Protein 1EYE (pdb70)

CATH classification: 3.20.20.20

Foldseek 3Di:
DAAEEAEQELADDPPDLFDHNVDLVVSLVLQVVLVVLPHQEYEYEYPLVRRLSSLQVCLVVVHAYEYEDQDLVSVVSSVVRRHQEYEYQQLCVVPVVNLLSCLVRQGAYEREDFDDPDPVCFQAADDDPQLQVVLLVVNVVSLVVSVVSNHDLQRYEYEDHPNGSHDLVSNVSNLVVVLVSLVVVRAYEYEPALDPSQQQVPPDPVRGGDRSVRSLLVLLVSLLSCVVRRHRYYYYHDSNSNVVSVVVSCCVVVVD

Solvent-accessible surface area: 11802 Å² total; per-residue (Å²): 175,25,65,10,0,0,2,0,36,0,28,91,63,117,186,25,50,10,39,54,61,58,75,73,103,64,0,14,128,42,0,64,52,6,28,92,39,41,7,41,10,0,1,0,6,40,78,58,94,103,0,24,44,1,0,107,63,0,25,69,97,63,28,47,0,0,0,24,5,63,122,8,96,4,0,98,19,0,31,132,39,30,8,87,5,0,5,0,24,13,7,18,162,58,28,120,52,0,8,72,10,1,32,115,36,69,27,41,6,0,0,13,7,46,94,31,108,41,105,127,42,45,122,77,67,15,219,23,76,86,12,24,47,61,2,71,60,29,2,66,57,16,18,58,100,2,64,89,40,54,7,66,72,80,96,1,6,0,6,0,1,1,35,42,2,14,55,35,132,29,2,74,39,5,25,162,13,3,60,92,6,40,79,30,67,28,48,1,1,2,4,2,4,25,35,167,7,0,0,49,99,44,40,27,149,110,52,101,63,92,91,42,110,27,14,16,106,16,6,10,76,14,1,16,91,2,24,82,84,42,5,62,0,3,40,2,20,41,5,173,22,1,18,68,15,30,132,93,23,126,67,199,127,47,71,203

Secondary structure (DSSP, 8-state):
--EEEEEEE-S--TT-SS----SHHHHHHHHHHHHHTT-SEEEEE--HHHHHHHHHHHHHTT--EEEE-S-HHHHHHHHHTT--EEEETTTTSS-TTHHHHHHHHT--EEEE----S-TT-TTSPP--SSHHHHHHHHHHHHHHHHHHTT--GGGEEEE--TTSS--HHHHHHHHHTHHHHHTTSS-BEE--TT-HHHHHHT--SSSPPPPGGGGHHHHHHHHHHHHHTT-SEEEES-HHHHHHHHHHHHHHHT--

Organism: Mycobacterium tuberculosis (strain ATCC 25618 / H37Rv) (NCBI:txid83332)

Radius of gyration: 17.38 Å; Cα contacts (8 Å, |Δi|>4): 516; chains: 1; bounding box: 40×40×45 Å

InterPro domains:
  IPR000489 Pterin-binding domain [PF00809] (9-255)
  IPR000489 Pterin-binding domain [PS00792] (8-23)
  IPR000489 Pterin-binding domain [PS00793] (42-55)
  IPR000489 Pterin-binding domain [PS50972] (6-265)
  IPR006390 Dihydropteroate synthase domain [TIGR01496] (7-269)
  IPR006390 Dihydropteroate synthase domain [cd00739] (6-268)
  IPR011005 Dihydropteroate synthase-like superfamily [G3DSA:3.20.20.20] (1-280)
  IPR011005 Dihydropteroate synthase-like superfamily [SSF51717] (6-272)
  IPR045031 Dihydropteroate synthase-like [PTHR20941] (7-270)

GO terms:
  GO:0004156 dihydropteroate synthase activity (F, IDA)
  GO:0046654 tetrahydrofolate biosynthetic process (P, IDA)
  GO:0004156 dihydropteroate synthase activity (F, EXP)

Sequence (256 aa):
PVQVMGVLNVTDDSFSDGGCYLDLDDAVKHGLAMAAAGAGIVDVGGETSRVIPVVKELAAQGITVSIDTMRADVARAALQNGAQMVNDVSGGRADPAMGPLLAEADVPWVLMHWRRAVSADTPHVPVRYGNVVAEVRADLLASVADAVAAGVDPARLVLDPGLGFAKTAQHNWAILHALPELVATGIPVLVGASRKRFLGALLAGPDGVMRPTDGRDTATAVISALAALHGAWGVRVHDVRASVDAIKVVEAWMGAE

Nearest PDB structures (foldseek):
  1eye-assembly1_A-2  TM=1.004E+00  e=2.470E-51  Mycobacterium tuberculosis H37Rv
  6omz-assembly1_A  TM=9.584E-01  e=1.314E-39  Mycolicibacterium smegmatis MKD8
  8d5i-assembly1_B  TM=8.887E-01  e=5.130E-24  uncultured bacterium
  5vis-assembly1_A  TM=8.747E-01  e=4.344E-23  soil metagenome
  5vis-assembly1_B  TM=8.838E-01  e=1.070E-21  soil metagenome

Structure (mmCIF, N/CA/C/O backbone):
data_1EYE
#
_entry.id   1EYE
#
_cell.length_a   62.900
_cell.length_b   62.900
_cell.length_c   121.400
_cell.angle_alpha   90.00
_cell.angle_beta   90.00
_cell.angle_gamma   120.00
#
_symmetry.space_group_name_H-M   'P 32 2 1'
#
loop_
_entity.id
_entity.type
_entity.pdbx_description
1 polymer 'DIHYDROPTEROATE SYNTHASE I'
2 non-polymer 'MAGNESIUM ION'
3 non-polymer PTERIN-6-YL-METHYL-MONOPHOSPHATE
4 water water
#
loop_
_atom_site.group_PDB
_atom_site.id
_atom_site.type_symbol
_atom_site.label_atom_id
_atom_site.label_alt_id
_atom_site.label_comp_id
_atom_site.label_asym_id
_atom_site.label_entity_id
_atom_site.label_seq_id
_atom_site.pdbx_PDB_ins_code
_atom_site.Cartn_x
_atom_site.Cartn_y
_atom_site.Cartn_z
_atom_site.occupancy
_atom_site.B_iso_or_equiv
_atom_site.auth_seq_id
_atom_site.auth_comp_id
_atom_site.auth_asym_id
_atom_site.auth_atom_id
_atom_site.pdbx_PDB_model_num
ATOM 1 N N . PRO A 1 5 ? 45.592 -10.864 30.192 1.00 34.54 5 PRO A N 1
ATOM 2 C CA . PRO A 1 5 ? 44.171 -10.936 30.504 1.00 36.98 5 PRO A CA 1
ATOM 3 C C . PRO A 1 5 ? 43.719 -9.688 31.278 1.00 38.74 5 PRO A C 1
ATOM 4 O O . PRO A 1 5 ? 44.410 -9.176 32.157 1.00 47.18 5 PRO A O 1
ATOM 8 N N . VAL A 1 6 ? 42.568 -9.163 30.911 1.00 19.03 6 VAL A N 1
ATOM 9 C CA . VAL A 1 6 ? 42.020 -7.964 31.504 1.00 15.24 6 VAL A CA 1
ATOM 10 C C . VAL A 1 6 ? 40.707 -8.290 32.173 1.00 17.57 6 VAL A C 1
ATOM 11 O O . VAL A 1 6 ? 39.837 -8.907 31.570 1.00 21.63 6 VAL A O 1
ATOM 15 N N . GLN A 1 7 ? 40.559 -7.894 33.411 1.00 14.13 7 GLN A N 1
ATOM 16 C CA . GLN A 1 7 ? 39.331 -8.179 34.136 1.00 13.37 7 GLN A CA 1
ATOM 17 C C . GLN A 1 7 ? 38.234 -7.222 33.742 1.00 13.37 7 GLN A C 1
ATOM 18 O O . GLN A 1 7 ? 38.467 -6.042 33.560 1.00 19.45 7 GLN A O 1
ATOM 24 N N . VAL A 1 8 ? 37.022 -7.731 33.632 1.00 13.01 8 VAL A N 1
ATOM 25 C CA . VAL A 1 8 ? 35.899 -6.883 33.289 1.00 12.55 8 VAL A CA 1
ATOM 26 C C . VAL A 1 8 ? 35.022 -6.804 34.524 1.00 15.27 8 VAL A C 1
ATOM 27 O O . VAL A 1 8 ? 34.542 -7.834 35.002 1.00 12.40 8 VAL A O 1
ATOM 31 N N . MET A 1 9 ? 34.891 -5.580 35.046 1.00 12.14 9 MET A N 1
ATOM 32 C CA . MET A 1 9 ? 34.089 -5.321 36.231 1.00 11.17 9 MET A CA 1
ATOM 33 C C . MET A 1 9 ? 32.823 -4.600 35.794 1.00 11.00 9 MET A C 1
ATOM 34 O O . MET A 1 9 ? 32.847 -3.474 35.320 1.00 10.21 9 MET A O 1
ATOM 39 N N . GLY A 1 10 ? 31.698 -5.282 35.910 1.00 10.62 10 GLY A N 1
ATOM 40 C CA . GLY A 1 10 ? 30.429 -4.701 35.496 1.00 11.61 10 GLY A CA 1
ATOM 41 C C . GLY A 1 10 ? 29.786 -3.928 36.616 1.00 14.27 10 GLY A C 1
ATOM 42 O O . GLY A 1 10 ? 29.772 -4.390 37.744 1.00 14.36 10 GLY A O 1
ATOM 43 N N . VAL A 1 11 ? 29.276 -2.755 36.279 1.00 15.46 11 VAL A N 1
ATOM 44 C CA . VAL A 1 11 ? 28.652 -1.824 37.218 1.00 13.01 11 VAL A CA 1
ATOM 45 C C . VAL A 1 11 ? 27.193 -2.131 37.518 1.00 19.28 11 VAL A C 1
ATOM 46 O O . VAL A 1 11 ? 26.371 -2.245 36.597 1.00 13.08 11 VAL A O 1
ATOM 50 N N . LEU A 1 12 ? 26.879 -2.238 38.819 1.00 12.43 12 LEU A N 1
ATOM 51 C CA . LEU A 1 12 ? 25.512 -2.482 39.238 1.00 16.16 12 LEU A CA 1
ATOM 52 C C . LEU A 1 12 ? 25.129 -1.444 40.276 1.00 21.86 12 LEU A C 1
ATOM 53 O O . LEU A 1 12 ? 25.420 -1.599 41.460 1.00 17.10 12 LEU A O 1
ATOM 58 N N . ASN A 1 13 ? 24.530 -0.356 39.792 1.00 20.07 13 ASN A N 1
ATOM 59 C CA . ASN A 1 13 ? 24.127 0.754 40.647 1.00 20.08 13 ASN A CA 1
ATOM 60 C C . ASN A 1 13 ? 22.823 0.409 41.287 1.00 27.37 13 ASN A C 1
ATOM 61 O O . ASN A 1 13 ? 21.805 0.289 40.598 1.00 25.79 13 ASN A O 1
ATOM 66 N N . VAL A 1 14 ? 22.866 0.219 42.591 1.00 20.77 14 VAL A N 1
ATOM 67 C CA . VAL A 1 14 ? 21.639 -0.157 43.253 1.00 26.59 14 VAL A CA 1
ATOM 68 C C . VAL A 1 14 ? 20.898 1.039 43.832 1.00 43.97 14 VAL A C 1
ATOM 69 O O . VAL A 1 14 ? 19.894 0.894 44.535 1.00 44.07 14 VAL A O 1
ATOM 73 N N . THR A 1 15 ? 21.392 2.232 43.509 1.00 44.44 15 THR A N 1
ATOM 74 C CA . THR A 1 15 ? 20.744 3.440 43.977 1.00 44.49 15 THR A CA 1
ATOM 75 C C . THR A 1 15 ? 19.716 3.899 42.969 1.00 50.20 15 THR A C 1
ATOM 76 O O . THR A 1 15 ? 19.565 3.388 41.866 1.00 49.81 15 THR A O 1
ATOM 80 N N . ASP A 1 16 ? 18.966 4.887 43.353 1.00 50.29 16 ASP A N 1
ATOM 81 C CA . ASP A 1 16 ? 18.062 5.408 42.378 1.00 53.32 16 ASP A CA 1
ATOM 82 C C . ASP A 1 16 ? 18.721 6.751 42.209 1.00 52.77 16 ASP A C 1
ATOM 83 O O . ASP A 1 16 ? 19.152 7.375 43.180 1.00 66.38 16 ASP A O 1
ATOM 88 N N . ASP A 1 17 ? 18.955 7.154 40.998 1.00 29.49 17 ASP A N 1
ATOM 89 C CA . ASP A 1 17 ? 19.656 8.398 40.793 1.00 24.01 17 ASP A CA 1
ATOM 90 C C . ASP A 1 17 ? 19.332 8.950 39.417 1.00 25.36 17 ASP A C 1
ATOM 91 O O . ASP A 1 17 ? 19.627 8.322 38.386 1.00 21.31 17 ASP A O 1
ATOM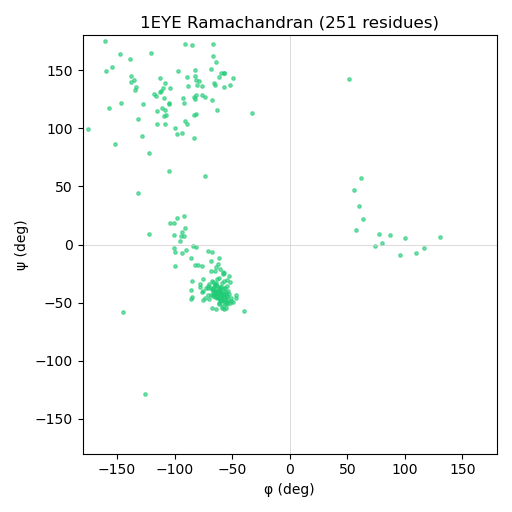 96 N N . SER A 1 18 ? 18.714 10.125 39.422 1.00 23.84 18 SER A N 1
ATOM 97 C CA . SER A 1 18 ? 18.310 10.790 38.196 1.00 21.44 18 SER A CA 1
ATOM 98 C C . SER A 1 18 ? 19.422 10.995 37.184 1.00 20.28 18 SER A C 1
ATOM 99 O O . SER A 1 18 ? 19.199 10.936 35.974 1.00 23.17 18 SER A O 1
ATOM 102 N N . PHE A 1 19 ? 20.614 11.256 37.700 1.00 15.42 19 PHE A N 1
ATOM 103 C CA . PHE A 1 19 ? 21.755 11.524 36.870 1.00 16.54 19 PHE A CA 1
ATOM 104 C C . PHE A 1 19 ? 22.583 10.297 36.588 1.00 18.93 19 PHE A C 1
ATOM 105 O O . PHE A 1 19 ? 23.684 10.424 36.071 1.00 20.37 19 PHE A O 1
ATOM 113 N N . SER A 1 20 ? 22.089 9.126 36.926 1.00 16.47 20 SER A N 1
ATOM 114 C CA . SER A 1 20 ? 22.896 7.916 36.741 1.00 17.38 20 SER A CA 1
ATOM 115 C C . SER A 1 20 ? 23.557 7.736 35.383 1.00 24.54 20 SER A C 1
ATOM 116 O O . SER A 1 20 ? 22.957 8.057 34.346 1.00 22.42 20 SER A O 1
ATOM 119 N N . ASP A 1 21 ? 24.783 7.186 35.428 1.00 16.63 21 ASP A N 1
ATOM 120 C CA . ASP A 1 21 ? 25.551 6.862 34.233 1.00 15.29 21 ASP A CA 1
ATOM 121 C C . ASP A 1 21 ? 25.074 5.509 33.720 1.00 26.33 21 ASP A C 1
ATOM 122 O O . ASP A 1 21 ? 25.320 5.103 32.587 1.00 23.07 21 ASP A O 1
ATOM 127 N N . GLY A 1 22 ? 24.401 4.733 34.542 1.00 24.13 22 GLY A N 1
ATOM 128 C CA . GLY A 1 22 ? 24.035 3.486 33.957 1.00 24.94 22 GLY A CA 1
ATOM 129 C C . GLY A 1 22 ? 23.183 2.600 34.794 1.00 47.38 22 GLY A C 1
ATOM 130 O O . GLY A 1 22 ? 23.705 1.883 35.659 1.00 50.35 22 GLY A O 1
ATOM 131 N N . GLY A 1 23 ? 21.893 2.684 34.444 1.00 48.87 23 GLY A N 1
ATOM 132 C CA . GLY A 1 23 ? 20.810 1.925 35.041 1.00 51.44 23 GLY A CA 1
ATOM 133 C C . GLY A 1 23 ? 20.746 1.981 36.563 1.00 58.33 23 GLY A C 1
ATOM 134 O O . GLY A 1 23 ? 21.749 1.981 37.282 1.00 48.14 23 GLY A O 1
ATOM 135 N N . CYS A 1 24 ? 19.510 2.026 37.036 1.00 67.25 24 CYS A N 1
ATOM 136 C CA . CYS A 1 24 ? 19.219 2.072 38.450 1.00 74.94 24 CYS A CA 1
ATOM 137 C C . CYS A 1 24 ? 18.489 0.811 38.844 1.00 81.18 24 CYS A C 1
ATOM 138 O O . CYS A 1 24 ? 17.296 0.669 38.572 1.00 89.01 24 CYS A O 1
ATOM 141 N N . TYR A 1 25 ? 19.193 -0.111 39.482 1.00 65.26 25 TYR A N 1
ATOM 142 C CA . TYR A 1 25 ? 18.508 -1.316 39.880 1.00 56.91 25 TYR A CA 1
ATOM 143 C C . TYR A 1 25 ? 18.223 -1.355 41.359 1.00 59.74 25 TYR A C 1
ATOM 144 O O . TYR A 1 25 ? 18.734 -2.220 42.065 1.00 60.53 25 TYR A O 1
ATOM 153 N N . LEU A 1 26 ? 17.407 -0.401 41.799 1.00 54.34 26 LEU A N 1
ATOM 154 C CA . LEU A 1 26 ? 16.990 -0.318 43.190 1.00 57.10 26 LEU A CA 1
ATOM 155 C C . LEU A 1 26 ? 16.216 -1.591 43.570 1.00 48.44 26 LEU A C 1
ATOM 156 O O . LEU A 1 26 ? 16.396 -2.156 44.657 1.00 47.57 26 LEU A O 1
ATOM 161 N N . ASP A 1 27 ? 15.364 -2.047 42.640 1.00 30.82 27 ASP A N 1
ATOM 162 C CA . ASP A 1 27 ? 14.562 -3.237 42.817 1.00 25.40 27 ASP A CA 1
ATOM 163 C C . ASP A 1 27 ? 15.428 -4.474 42.952 1.00 30.03 27 ASP A C 1
ATOM 164 O O . ASP A 1 27 ? 16.115 -4.849 42.014 1.00 31.21 27 ASP A O 1
ATOM 169 N N . LEU A 1 28 ? 15.387 -5.130 44.097 1.00 28.65 28 LEU A N 1
ATOM 170 C CA . LEU A 1 28 ? 16.205 -6.321 44.298 1.00 31.49 28 LEU A CA 1
ATOM 171 C C . LEU A 1 28 ? 16.312 -7.267 43.111 1.00 32.67 28 LEU A C 1
ATOM 172 O O . LEU A 1 28 ? 17.398 -7.628 42.649 1.00 29.52 28 LEU A O 1
ATOM 177 N N . ASP A 1 29 ? 15.176 -7.734 42.644 1.00 30.49 29 ASP A N 1
ATOM 178 C CA . ASP A 1 29 ? 15.201 -8.680 41.555 1.00 32.66 29 ASP A CA 1
ATOM 179 C C . ASP A 1 29 ? 15.729 -8.180 40.215 1.00 25.18 29 ASP A C 1
ATOM 180 O O . ASP A 1 29 ? 16.359 -8.937 39.486 1.00 29.28 29 ASP A O 1
ATOM 185 N N . ASP A 1 30 ? 15.506 -6.927 39.879 1.00 27.18 30 ASP A N 1
ATOM 186 C CA . ASP A 1 30 ? 16.025 -6.427 38.620 1.00 31.02 30 ASP A CA 1
ATOM 187 C C . ASP A 1 30 ? 17.526 -6.382 38.712 1.00 28.33 30 ASP A C 1
ATOM 188 O O . ASP A 1 30 ? 18.263 -6.698 37.787 1.00 26.62 30 ASP A O 1
ATOM 193 N N . ALA A 1 31 ? 17.955 -5.906 39.862 1.00 27.77 31 ALA A N 1
ATOM 194 C CA . ALA A 1 31 ? 19.358 -5.755 40.146 1.00 20.63 31 ALA A CA 1
ATOM 195 C C . ALA A 1 31 ? 20.048 -7.096 39.993 1.00 26.12 31 ALA A C 1
ATOM 196 O O . ALA A 1 31 ? 21.020 -7.254 39.254 1.00 19.57 31 ALA A O 1
ATOM 198 N N . VAL A 1 32 ? 19.543 -8.086 40.722 1.00 19.38 32 VAL A N 1
ATOM 199 C CA . VAL A 1 32 ? 20.107 -9.416 40.651 1.00 16.25 32 VAL A CA 1
ATOM 200 C C . VAL A 1 32 ? 20.150 -9.891 39.198 1.00 18.67 32 VAL A C 1
ATOM 201 O O . VAL A 1 32 ? 21.165 -10.387 38.688 1.00 18.46 32 VAL A O 1
ATOM 205 N N . LYS A 1 33 ? 19.023 -9.721 38.523 1.00 17.30 33 LYS A N 1
ATOM 206 C CA . LYS A 1 33 ? 18.928 -10.122 37.133 1.00 25.48 33 LYS A CA 1
ATOM 207 C C . LYS A 1 33 ? 20.036 -9.469 36.303 1.00 22.77 33 LYS A C 1
ATOM 208 O O . LYS A 1 33 ? 20.667 -10.108 35.459 1.00 18.18 33 LYS A O 1
ATOM 214 N N . HIS A 1 34 ? 20.236 -8.174 36.559 1.00 18.71 34 HIS A N 1
ATOM 215 C CA . HIS A 1 34 ? 21.242 -7.399 35.867 1.00 21.50 34 HIS A CA 1
ATOM 216 C C . HIS A 1 34 ? 22.655 -7.916 36.156 1.00 23.75 34 HIS A C 1
ATOM 217 O O . HIS A 1 34 ? 23.495 -8.085 35.258 1.00 17.32 34 HIS A O 1
ATOM 224 N N . GLY A 1 35 ? 22.925 -8.211 37.429 1.00 18.33 35 GLY A N 1
ATOM 225 C CA . GLY A 1 35 ? 24.238 -8.713 37.806 1.00 13.79 35 GLY A CA 1
ATOM 226 C C . GLY A 1 35 ? 24.557 -10.008 37.081 1.00 16.40 35 GLY A C 1
ATOM 227 O O . GLY A 1 35 ? 25.625 -10.194 36.511 1.00 18.15 35 GLY A O 1
ATOM 228 N N . LEU A 1 36 ? 23.592 -10.915 37.109 1.00 18.58 36 LEU A N 1
ATOM 229 C CA . LEU A 1 36 ? 23.717 -12.210 36.458 1.00 22.23 36 LEU A CA 1
ATOM 230 C C . LEU A 1 36 ? 23.981 -12.061 34.958 1.00 17.97 36 LEU A C 1
ATOM 231 O O . LEU A 1 36 ? 24.779 -12.782 34.363 1.00 16.30 36 LEU A O 1
ATOM 236 N N . ALA A 1 37 ? 23.226 -11.152 34.344 1.00 14.10 37 ALA A N 1
ATOM 237 C CA . ALA A 1 37 ? 23.373 -10.932 32.898 1.00 18.94 37 ALA A CA 1
ATOM 238 C C . ALA A 1 37 ? 24.782 -10.463 32.569 1.00 20.31 37 ALA A C 1
ATOM 239 O O . ALA A 1 37 ? 25.363 -10.902 31.581 1.00 19.50 37 ALA A O 1
ATOM 241 N N . MET A 1 38 ? 25.312 -9.553 33.416 1.00 11.50 38 MET A N 1
ATOM 242 C CA . MET A 1 38 ? 26.674 -9.067 33.267 1.00 10.08 38 MET A CA 1
ATOM 243 C C . MET A 1 38 ? 27.656 -10.218 33.412 1.00 15.58 38 MET A C 1
ATOM 244 O O . MET A 1 38 ? 28.570 -10.363 32.607 1.00 13.03 38 MET A O 1
ATOM 249 N N . ALA A 1 39 ? 27.482 -11.088 34.409 1.00 12.64 39 ALA A N 1
ATOM 250 C CA . ALA A 1 39 ? 28.418 -12.187 34.497 1.00 11.24 39 ALA A CA 1
ATOM 251 C C . ALA A 1 39 ? 28.305 -13.043 33.244 1.00 16.95 39 ALA A C 1
ATOM 252 O O . ALA A 1 39 ? 29.295 -13.511 32.662 1.00 15.23 39 ALA A O 1
ATOM 254 N N . ALA A 1 40 ? 27.065 -13.260 32.825 1.00 18.91 40 ALA A N 1
ATOM 255 C CA . ALA A 1 40 ? 26.845 -14.063 31.629 1.00 20.20 40 ALA A CA 1
ATOM 256 C C . ALA A 1 40 ? 27.561 -13.450 30.430 1.00 24.52 40 ALA A C 1
ATOM 257 O O . ALA A 1 40 ? 28.138 -14.187 29.615 1.00 24.48 40 ALA A O 1
ATOM 259 N N . ALA A 1 41 ? 27.525 -12.112 30.334 1.00 12.31 41 ALA A N 1
ATOM 260 C CA . ALA A 1 41 ? 28.189 -11.429 29.242 1.00 8.61 41 ALA A CA 1
ATOM 261 C C . ALA A 1 41 ? 29.705 -11.475 29.351 1.00 18.17 41 ALA A C 1
ATOM 262 O O . ALA A 1 41 ? 30.383 -11.001 28.455 1.00 19.44 41 ALA A O 1
ATOM 264 N N . GLY A 1 42 ? 30.288 -12.003 30.431 1.00 11.19 42 GLY A N 1
ATOM 265 C CA . GLY A 1 42 ? 31.742 -12.032 30.514 1.00 9.15 42 GLY A CA 1
ATOM 266 C C . GLY A 1 42 ? 32.389 -11.212 31.642 1.00 14.55 42 GLY A C 1
ATOM 267 O O . GLY A 1 42 ? 33.616 -11.221 31.800 1.00 13.85 42 GLY A O 1
ATOM 268 N N . ALA A 1 43 ? 31.599 -10.482 32.440 1.00 9.86 43 ALA A N 1
ATOM 269 C C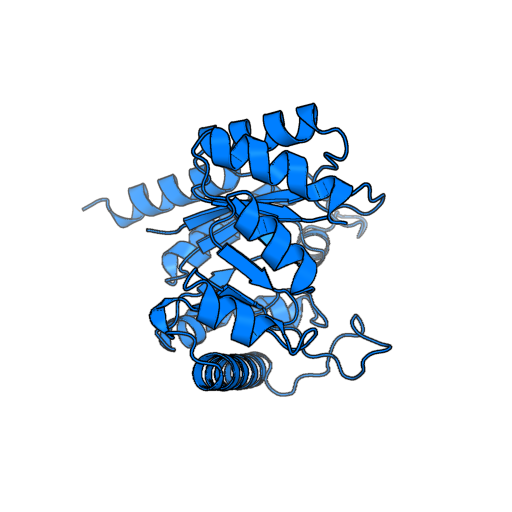A . ALA A 1 43 ? 32.170 -9.704 33.544 1.00 13.30 43 ALA A CA 1
ATOM 270 C C . ALA A 1 43 ? 32.709 -10.661 34.580 1.00 18.52 43 ALA A C 1
ATOM 271 O O . ALA A 1 43 ? 31.960 -11.488 35.069 1.00 18.93 43 ALA A O 1
ATOM 273 N N . GLY A 1 44 ? 33.975 -10.571 34.951 1.00 13.22 44 GLY A N 1
ATOM 274 C CA . GLY A 1 44 ? 34.468 -11.505 35.976 1.00 10.76 44 GLY A CA 1
ATOM 275 C C . GLY A 1 44 ? 34.201 -10.994 37.400 1.00 13.66 44 GLY A C 1
ATOM 276 O O . GLY A 1 44 ? 34.328 -11.721 38.390 1.00 16.90 44 GLY A O 1
ATOM 277 N N . ILE A 1 45 ? 33.811 -9.732 37.492 1.00 11.44 45 ILE A N 1
ATOM 278 C CA . ILE A 1 45 ? 33.478 -9.106 38.769 1.00 10.98 45 ILE A CA 1
ATOM 279 C C . ILE A 1 45 ? 32.224 -8.261 38.590 1.00 13.75 45 ILE A C 1
ATOM 280 O O . ILE A 1 45 ? 32.082 -7.577 37.558 1.00 12.14 45 ILE A O 1
ATOM 285 N N . VAL A 1 46 ? 31.310 -8.279 39.575 1.00 13.33 46 VAL A N 1
ATOM 286 C CA . VAL A 1 46 ? 30.121 -7.412 39.519 1.00 9.76 46 VAL A CA 1
ATOM 287 C C . VAL A 1 46 ? 30.271 -6.439 40.695 1.00 18.18 46 VAL A C 1
ATOM 288 O O . VAL A 1 46 ? 30.336 -6.867 41.845 1.00 13.78 46 VAL A O 1
ATOM 292 N N . ASP A 1 47 ? 30.426 -5.143 40.384 1.00 17.22 47 ASP A N 1
ATOM 293 C CA . ASP A 1 47 ? 30.605 -4.077 41.372 1.00 13.85 47 ASP A CA 1
ATOM 294 C C . ASP A 1 47 ? 29.256 -3.469 41.778 1.00 18.93 47 ASP A C 1
ATOM 295 O O . ASP A 1 47 ? 28.624 -2.762 40.981 1.00 14.47 47 ASP A O 1
ATOM 300 N N . VAL A 1 48 ? 28.809 -3.801 43.008 1.00 15.36 48 VAL A N 1
ATOM 301 C CA . VAL A 1 48 ? 27.526 -3.336 43.520 1.00 10.92 48 VAL A CA 1
ATOM 302 C C . VAL A 1 48 ? 27.742 -2.046 44.296 1.00 12.95 48 VAL A C 1
ATOM 303 O O . VAL A 1 48 ? 28.591 -1.963 45.170 1.00 16.67 48 VAL A O 1
ATOM 307 N N . GLY A 1 49 ? 27.014 -1.005 43.954 1.00 14.68 49 GLY A N 1
ATOM 308 C CA . GLY A 1 49 ? 27.191 0.246 44.653 1.00 17.32 49 GLY A CA 1
ATOM 309 C C . GLY A 1 49 ? 25.834 0.835 45.039 1.00 26.66 49 GLY A C 1
ATOM 310 O O . GLY A 1 49 ? 24.936 0.864 44.195 1.00 24.81 49 GLY A O 1
ATOM 311 N N . GLY A 1 50 ? 25.707 1.325 46.294 1.00 23.50 50 GLY A N 1
ATOM 312 C CA . GLY A 1 50 ? 24.465 1.930 46.783 1.00 26.61 50 GLY A CA 1
ATOM 313 C C . GLY A 1 50 ? 24.683 3.339 47.353 1.00 44.86 50 GLY A C 1
ATOM 314 O O . GLY A 1 50 ? 25.480 4.134 46.840 1.00 31.88 50 GLY A O 1
ATOM 315 N N . GLU A 1 65 ? 21.919 2.564 52.830 1.00 30.84 65 GLU A N 1
ATOM 316 C CA . GLU A 1 65 ? 22.962 2.001 51.992 1.00 32.93 65 GLU A CA 1
ATOM 317 C C . GLU A 1 65 ? 23.025 0.491 52.146 1.00 36.42 65 GLU A C 1
ATOM 318 O O . GLU A 1 65 ? 22.855 -0.239 51.179 1.00 36.57 65 GLU A O 1
ATOM 324 N N . THR A 1 66 ? 23.245 -0.006 53.362 1.00 23.82 66 THR A N 1
ATOM 325 C CA . THR A 1 66 ? 23.323 -1.447 53.526 1.00 23.25 66 THR A CA 1
ATOM 326 C C . THR A 1 66 ? 22.048 -2.187 53.159 1.00 29.19 66 THR A C 1
ATOM 327 O O . THR A 1 66 ? 22.064 -3.229 52.500 1.00 34.45 66 THR A O 1
ATOM 331 N N . SER A 1 67 ? 20.924 -1.607 53.533 1.00 31.11 67 SER A N 1
ATOM 332 C CA . SER A 1 67 ? 19.627 -2.195 53.237 1.00 31.41 67 SER A CA 1
ATOM 333 C C . SER A 1 67 ? 19.438 -2.405 51.756 1.00 31.68 67 SER A C 1
ATOM 334 O O . SER A 1 67 ? 18.734 -3.316 51.339 1.00 35.80 67 SER A O 1
ATOM 337 N N . ARG A 1 68 ? 20.032 -1.538 50.955 1.00 29.47 68 ARG A N 1
ATOM 338 C CA . ARG A 1 68 ? 19.844 -1.708 49.522 1.00 36.88 68 ARG A CA 1
ATOM 339 C C . ARG A 1 68 ? 20.826 -2.677 48.886 1.00 31.02 68 ARG A C 1
ATOM 340 O O . ARG A 1 68 ? 20.420 -3.537 48.118 1.00 33.58 68 ARG A O 1
ATOM 348 N N . VAL A 1 69 ? 22.110 -2.527 49.213 1.00 21.72 69 VAL A N 1
ATOM 349 C CA . VAL A 1 69 ? 23.129 -3.366 48.607 1.00 21.10 69 VAL A CA 1
ATOM 350 C C . VAL A 1 69 ? 23.267 -4.778 49.134 1.00 21.74 69 VAL A C 1
ATOM 351 O O . VAL A 1 69 ? 23.565 -5.735 48.402 1.00 19.23 69 VAL A O 1
ATOM 355 N N . ILE A 1 70 ? 23.077 -4.925 50.428 1.00 19.75 70 ILE A N 1
ATOM 356 C CA . ILE A 1 70 ? 23.282 -6.239 50.999 1.00 19.35 70 ILE A CA 1
ATOM 357 C C . ILE A 1 70 ? 22.571 -7.416 50.350 1.00 18.37 70 ILE A C 1
ATOM 358 O O . ILE A 1 70 ? 23.151 -8.451 50.055 1.00 22.47 70 ILE A O 1
ATOM 363 N N . PRO A 1 71 ? 21.291 -7.264 50.146 1.00 17.89 71 PRO A N 1
ATOM 364 C CA . PRO A 1 71 ? 20.519 -8.310 49.559 1.00 21.28 71 PRO A CA 1
ATOM 365 C C . PRO A 1 71 ? 20.965 -8.639 48.138 1.00 25.02 71 PRO A C 1
ATOM 366 O O . PRO A 1 71 ? 20.828 -9.770 47.701 1.00 17.82 71 PRO A O 1
ATOM 370 N N . VAL A 1 72 ? 21.487 -7.643 47.421 1.00 20.17 72 VAL A N 1
ATOM 371 C CA . VAL A 1 72 ? 21.950 -7.878 46.070 1.00 16.28 72 VAL A CA 1
ATOM 372 C C . VAL A 1 72 ? 23.275 -8.622 46.148 1.00 16.39 72 VAL A C 1
ATOM 373 O O . VAL A 1 72 ? 23.541 -9.644 45.510 1.00 18.03 72 VAL A O 1
ATOM 377 N N . VAL A 1 73 ? 24.131 -8.114 46.994 1.00 12.52 73 VAL A N 1
ATOM 378 C CA . VAL A 1 73 ? 25.414 -8.758 47.177 1.00 14.76 73 VAL A CA 1
ATOM 379 C C . VA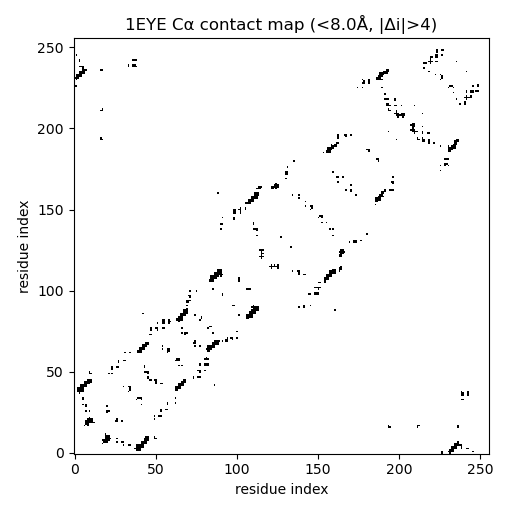L A 1 73 ? 25.221 -10.220 47.575 1.00 17.48 73 VAL A C 1
ATOM 380 O O . VAL A 1 73 ? 25.892 -11.097 47.047 1.00 17.78 73 VAL A O 1
ATOM 384 N N . LYS A 1 74 ? 24.308 -10.468 48.545 1.00 16.61 74 LYS A N 1
ATOM 385 C CA . LYS A 1 74 ? 24.054 -11.811 49.024 1.00 14.78 74 LYS A CA 1
ATOM 386 C C . LYS A 1 74 ? 23.594 -12.789 47.952 1.00 18.31 74 LYS A C 1
ATOM 387 O O . LYS A 1 74 ? 24.125 -13.882 47.836 1.00 26.52 74 LYS A O 1
ATOM 393 N N . GLU A 1 75 ? 22.611 -12.410 47.157 1.00 19.51 75 GLU A N 1
ATOM 394 C CA . GLU A 1 75 ? 22.152 -13.303 46.111 1.00 16.95 75 GLU A CA 1
ATOM 395 C C . GLU A 1 75 ? 23.194 -13.534 45.030 1.00 20.46 75 GLU A C 1
ATOM 396 O O . GLU A 1 75 ? 23.416 -14.651 44.572 1.00 16.93 75 GLU A O 1
ATOM 402 N N . LEU A 1 76 ? 23.844 -12.459 44.595 1.00 16.47 76 LEU A N 1
ATOM 403 C CA . LEU A 1 76 ? 24.856 -12.626 43.569 1.00 13.51 76 LEU A CA 1
ATOM 404 C C . LEU A 1 76 ? 25.935 -13.566 44.045 1.00 14.90 76 LEU A C 1
ATOM 405 O O . LEU A 1 76 ? 26.333 -14.483 43.329 1.00 17.45 76 LEU A O 1
ATOM 410 N N . ALA A 1 77 ? 26.425 -13.331 45.264 1.00 15.52 77 ALA A N 1
ATOM 411 C CA . ALA A 1 77 ? 27.466 -14.177 45.831 1.00 15.15 77 ALA A CA 1
ATOM 412 C C . ALA A 1 77 ? 26.951 -15.615 45.926 1.00 21.02 77 ALA A C 1
ATOM 413 O O . ALA A 1 77 ? 27.679 -16.571 45.699 1.00 18.32 77 ALA A O 1
ATOM 415 N N . ALA A 1 78 ? 25.672 -15.780 46.236 1.00 17.66 78 ALA A N 1
ATOM 416 C CA . ALA A 1 78 ? 25.091 -17.115 46.295 1.00 18.38 78 ALA A CA 1
ATOM 417 C C . ALA A 1 78 ? 25.016 -17.759 44.893 1.00 26.64 78 ALA A C 1
ATOM 418 O O . ALA A 1 78 ? 24.916 -18.989 44.744 1.00 21.25 78 ALA A O 1
ATOM 420 N N . GLN A 1 79 ? 25.023 -16.918 43.853 1.00 16.58 79 GLN A N 1
ATOM 421 C CA . GLN A 1 79 ? 24.986 -17.410 42.492 1.00 16.62 79 GLN A CA 1
ATOM 422 C C . GLN A 1 79 ? 26.405 -17.614 41.971 1.00 19.47 79 GLN A C 1
ATOM 423 O O . GLN A 1 79 ? 26.695 -17.792 40.809 1.00 18.34 79 GLN A O 1
ATOM 429 N N . GLY A 1 80 ? 27.334 -17.608 42.878 1.00 18.46 80 GLY A N 1
ATOM 430 C CA . GLY A 1 80 ? 28.717 -17.830 42.497 1.00 19.37 80 GLY A CA 1
ATOM 431 C C . GLY A 1 80 ? 29.414 -16.646 41.861 1.00 18.50 80 GLY A C 1
ATOM 432 O O . GLY A 1 80 ? 30.522 -16.786 41.371 1.00 18.48 80 GLY A O 1
ATOM 433 N N . ILE A 1 81 ? 28.793 -15.483 41.868 1.00 14.00 81 ILE A N 1
ATOM 434 C CA . ILE A 1 81 ? 29.452 -14.356 41.261 1.00 14.26 81 ILE A CA 1
ATOM 435 C C . ILE A 1 81 ? 30.445 -13.712 42.198 1.00 24.38 81 ILE A C 1
ATOM 436 O O . ILE A 1 81 ? 30.231 -13.649 43.412 1.00 25.49 81 ILE A O 1
ATOM 441 N N . THR A 1 82 ? 31.537 -13.226 41.612 1.00 16.97 82 THR A N 1
ATOM 442 C CA . THR A 1 82 ? 32.555 -12.522 42.358 1.00 12.22 82 THR A CA 1
ATOM 443 C C . THR A 1 82 ? 32.048 -11.077 42.465 1.00 19.97 82 THR A C 1
ATOM 444 O O . THR A 1 82 ? 31.913 -10.353 41.466 1.00 19.74 82 THR A O 1
ATOM 448 N N . VAL A 1 83 ? 31.698 -10.672 43.693 1.00 12.22 83 VAL A N 1
ATOM 449 C CA . VAL A 1 83 ? 31.133 -9.359 43.904 1.00 10.86 83 VAL A CA 1
ATOM 450 C C . VAL A 1 83 ? 32.089 -8.413 44.604 1.00 17.69 83 VAL A C 1
ATOM 451 O O . VAL A 1 83 ? 32.790 -8.791 45.546 1.00 16.35 83 VAL A O 1
ATOM 455 N N . SER A 1 84 ? 32.085 -7.166 44.123 1.00 14.94 84 SER A N 1
ATOM 456 C CA . SER A 1 84 ? 32.875 -6.108 44.715 1.00 14.36 84 SER A CA 1
ATOM 457 C C . SER A 1 84 ? 31.871 -5.168 45.305 1.00 17.25 84 SER A C 1
ATOM 458 O O . SER A 1 84 ? 30.779 -4.999 44.725 1.00 14.75 84 SER A O 1
ATOM 462 N N . ILE A 1 85 ? 32.224 -4.603 46.461 1.00 13.95 85 ILE A N 1
ATOM 463 C CA . ILE A 1 85 ? 31.356 -3.631 47.085 1.00 12.81 85 ILE A CA 1
ATOM 464 C C . ILE A 1 85 ? 31.957 -2.267 46.861 1.00 12.93 85 ILE A C 1
ATOM 465 O O . ILE A 1 85 ? 33.097 -2.022 47.267 1.00 14.20 85 ILE A O 1
ATOM 470 N N . ASP A 1 86 ? 31.177 -1.405 46.213 1.00 14.65 86 ASP A N 1
ATOM 471 C CA . ASP A 1 86 ? 31.621 -0.052 45.931 1.00 13.32 86 ASP A CA 1
ATOM 472 C C . ASP A 1 86 ? 31.134 0.867 47.047 1.00 13.89 86 ASP A C 1
ATOM 473 O O . ASP A 1 86 ? 29.987 1.328 47.040 1.00 12.18 86 ASP A O 1
ATOM 478 N N . THR A 1 87 ? 32.012 1.100 48.015 1.00 12.24 87 THR A N 1
ATOM 479 C CA . THR A 1 87 ? 31.683 1.934 49.180 1.00 14.21 87 THR A CA 1
ATOM 480 C C . THR A 1 87 ? 32.912 2.576 49.803 1.00 14.67 87 THR A C 1
ATOM 481 O O . THR A 1 87 ? 34.035 2.048 49.750 1.00 15.18 87 THR A O 1
ATOM 485 N N . MET A 1 88 ? 32.642 3.713 50.434 1.00 13.97 88 MET A N 1
ATOM 486 C CA . MET A 1 88 ? 33.625 4.492 51.162 1.00 20.12 88 MET A CA 1
ATOM 487 C C . MET A 1 88 ? 33.532 4.221 52.667 1.00 20.57 88 MET A C 1
ATOM 488 O O . MET A 1 88 ? 34.361 4.713 53.407 1.00 21.22 88 MET A O 1
ATOM 493 N N . ARG A 1 89 ? 32.526 3.449 53.094 1.00 16.95 89 ARG A N 1
ATOM 494 C CA . ARG A 1 89 ? 32.292 3.117 54.499 1.00 18.25 89 ARG A CA 1
ATOM 495 C C . ARG A 1 89 ? 32.668 1.701 54.914 1.00 21.34 89 ARG A C 1
ATOM 496 O O . ARG A 1 89 ? 32.146 0.706 54.393 1.00 18.57 89 ARG A O 1
ATOM 504 N N . ALA A 1 90 ? 33.567 1.615 55.896 1.00 24.02 90 ALA A N 1
ATOM 505 C CA . ALA A 1 90 ? 34.050 0.328 56.409 1.00 22.36 90 ALA A CA 1
ATOM 506 C C . ALA A 1 90 ? 32.897 -0.534 56.880 1.00 21.94 90 ALA A C 1
ATOM 507 O O . ALA A 1 90 ? 32.899 -1.747 56.714 1.00 24.61 90 ALA A O 1
ATOM 509 N N . ASP A 1 91 ? 31.907 0.110 57.482 1.00 18.18 91 ASP A N 1
ATOM 510 C CA . ASP A 1 91 ? 30.754 -0.605 57.972 1.00 18.11 91 ASP A CA 1
ATOM 511 C C . ASP A 1 91 ? 29.949 -1.245 56.857 1.00 22.90 91 ASP A C 1
ATOM 512 O O . ASP A 1 91 ? 29.435 -2.370 56.999 1.00 18.07 91 ASP A O 1
ATOM 517 N N . VAL A 1 92 ? 29.801 -0.536 55.733 1.00 21.72 92 VAL A N 1
ATOM 518 C CA . VAL A 1 92 ? 29.018 -1.147 54.664 1.00 16.03 92 VAL A CA 1
ATOM 519 C C . VAL A 1 92 ? 29.837 -2.257 54.059 1.00 12.79 92 VAL A C 1
ATOM 520 O O . VAL A 1 92 ? 29.345 -3.315 53.717 1.00 15.69 92 VAL A O 1
ATOM 524 N N . ALA A 1 93 ? 31.136 -2.001 53.976 1.00 15.16 93 ALA A N 1
ATOM 525 C CA . ALA A 1 93 ? 32.028 -2.992 53.428 1.00 16.38 93 ALA A CA 1
ATOM 526 C C . ALA A 1 93 ? 31.999 -4.261 54.245 1.00 24.84 93 ALA A C 1
ATOM 527 O O . ALA A 1 93 ? 31.932 -5.396 53.729 1.00 20.31 93 ALA A O 1
ATOM 529 N N . ARG A 1 94 ? 32.088 -4.069 55.562 1.00 21.55 94 ARG A N 1
ATOM 530 C CA . ARG A 1 94 ? 32.093 -5.236 56.423 1.00 13.69 94 ARG A CA 1
ATOM 531 C C . ARG A 1 94 ? 30.820 -6.025 56.230 1.00 13.48 94 ARG A C 1
ATOM 532 O O . ARG A 1 94 ? 30.862 -7.246 56.085 1.00 19.16 94 ARG A O 1
ATOM 540 N N . ALA A 1 95 ? 29.692 -5.309 56.195 1.00 16.63 95 ALA A N 1
ATOM 541 C CA . ALA A 1 95 ? 28.429 -5.983 55.981 1.00 14.44 95 ALA A CA 1
ATOM 542 C C . ALA A 1 95 ? 28.480 -6.720 54.659 1.00 19.07 95 ALA A C 1
ATOM 543 O O . ALA A 1 95 ? 28.033 -7.873 54.551 1.00 17.69 95 ALA A O 1
ATOM 545 N N . ALA A 1 96 ? 29.048 -6.050 53.651 1.00 18.04 96 ALA A N 1
ATOM 546 C CA . ALA A 1 96 ? 29.118 -6.700 52.327 1.00 18.71 96 ALA A CA 1
ATOM 547 C C . ALA A 1 96 ? 29.913 -7.988 52.377 1.00 13.63 96 ALA A C 1
ATOM 548 O O . ALA A 1 96 ? 29.530 -9.037 51.852 1.00 17.36 96 ALA A O 1
ATOM 550 N N . LEU A 1 97 ? 31.029 -7.891 53.033 1.00 12.34 97 LEU A N 1
ATOM 551 C CA . LEU A 1 97 ? 31.866 -9.059 53.165 1.00 16.37 97 LEU A CA 1
ATOM 552 C C . LEU A 1 97 ? 31.168 -10.196 53.922 1.00 27.70 97 LEU A C 1
ATOM 553 O O . LEU A 1 97 ? 31.234 -11.376 53.529 1.00 22.85 97 LEU A O 1
ATOM 558 N N . GLN A 1 98 ? 30.484 -9.841 55.005 1.00 19.42 98 GLN A N 1
ATOM 559 C CA . GLN A 1 98 ? 29.794 -10.854 55.769 1.00 22.88 98 GLN A CA 1
ATOM 560 C C . GLN A 1 98 ? 28.804 -11.564 54.871 1.00 26.34 98 GLN A C 1
ATOM 561 O O . GLN A 1 98 ? 28.417 -12.702 55.088 1.00 23.01 98 GLN A O 1
ATOM 567 N N . ASN A 1 99 ? 28.367 -10.868 53.844 1.00 19.91 99 ASN A N 1
ATOM 568 C CA . ASN A 1 99 ? 27.381 -11.429 52.967 1.00 15.00 99 ASN A CA 1
ATOM 569 C C . ASN A 1 99 ? 27.908 -11.984 51.669 1.00 17.15 99 ASN A C 1
ATOM 570 O O . ASN A 1 99 ? 27.112 -12.206 50.770 1.00 21.51 99 ASN A O 1
ATOM 575 N N . GLY A 1 100 ? 29.197 -12.264 51.552 1.00 18.99 100 GLY A N 1
ATOM 576 C CA . GLY A 1 100 ? 29.646 -12.898 50.314 1.00 20.67 100 GLY A CA 1
ATOM 577 C C . GLY A 1 100 ? 30.498 -12.090 49.336 1.00 20.08 100 GLY A C 1
ATOM 578 O O . GLY A 1 100 ? 30.995 -12.634 48.346 1.00 15.22 100 GLY A O 1
ATOM 579 N N . ALA A 1 101 ? 30.673 -10.804 49.592 1.00 14.03 101 ALA A N 1
ATOM 580 C CA . ALA A 1 101 ? 31.496 -9.992 48.697 1.00 12.73 101 ALA A CA 1
ATOM 581 C C . ALA A 1 101 ? 32.943 -10.429 48.804 1.00 23.77 101 ALA A C 1
ATOM 582 O O . ALA A 1 101 ? 33.373 -10.954 49.852 1.00 17.35 101 ALA A O 1
ATOM 584 N N . GLN A 1 102 ? 33.686 -10.254 47.705 1.00 15.99 102 GLN A N 1
ATOM 585 C CA . GLN A 1 102 ? 35.069 -10.677 47.684 1.00 14.01 102 GLN A CA 1
ATOM 586 C C . GLN A 1 102 ? 36.081 -9.587 47.366 1.00 17.63 102 GLN A C 1
ATOM 587 O O . GLN A 1 102 ? 37.252 -9.852 47.148 1.00 16.59 102 GLN A O 1
ATOM 593 N N . MET A 1 103 ? 35.630 -8.353 47.320 1.00 13.50 103 MET A N 1
ATOM 594 C CA . MET A 1 103 ? 36.518 -7.265 47.014 1.00 11.06 103 MET A CA 1
ATOM 595 C C . MET A 1 103 ? 35.887 -5.987 47.503 1.00 13.52 103 MET A C 1
ATOM 596 O O . MET A 1 103 ? 34.657 -5.866 47.535 1.00 10.33 103 MET A O 1
ATOM 601 N N . VAL A 1 104 ? 36.742 -5.049 47.882 1.00 12.37 104 VAL A N 1
ATOM 602 C CA . VAL A 1 104 ? 36.246 -3.767 48.291 1.00 11.61 104 VAL A CA 1
ATOM 603 C C . VAL A 1 104 ? 36.775 -2.731 47.303 1.00 10.40 104 VAL A C 1
ATOM 604 O O . VAL A 1 104 ? 37.983 -2.685 47.049 1.00 11.34 104 VAL A O 1
ATOM 608 N N . ASN A 1 105 ? 35.839 -1.932 46.756 1.00 12.65 105 ASN A N 1
ATOM 609 C CA . ASN A 1 105 ? 36.151 -0.879 45.804 1.00 9.90 105 ASN A CA 1
ATOM 610 C C . ASN A 1 105 ? 35.965 0.453 46.500 1.00 10.15 105 ASN A C 1
ATOM 611 O O . ASN A 1 105 ? 34.842 0.899 46.730 1.00 12.79 105 ASN A O 1
ATOM 616 N N . ASP A 1 106 ? 37.054 1.093 46.878 1.00 9.57 106 ASP A N 1
ATOM 617 C CA . ASP A 1 106 ? 36.886 2.321 47.640 1.00 16.53 106 ASP A CA 1
ATOM 618 C C . ASP A 1 106 ? 37.241 3.594 46.904 1.00 10.94 106 ASP A C 1
ATOM 619 O O . ASP A 1 106 ? 38.423 3.865 46.668 1.00 12.25 106 ASP A O 1
ATOM 624 N N . VAL A 1 107 ? 36.217 4.381 46.600 1.00 12.49 107 VAL A N 1
ATOM 625 C CA . VAL A 1 107 ? 36.499 5.598 45.851 1.00 16.97 107 VAL A CA 1
ATOM 626 C C . VAL A 1 107 ? 37.365 6.607 46.591 1.00 22.26 107 VAL A C 1
ATOM 627 O O . VAL A 1 107 ? 37.959 7.499 45.986 1.00 19.06 107 VAL A O 1
ATOM 631 N N . SER A 1 108 ? 37.427 6.462 47.919 1.00 18.37 108 SER A N 1
ATOM 632 C CA . SER A 1 108 ? 38.215 7.366 48.712 1.00 15.51 108 SER A CA 1
ATOM 633 C C . SER A 1 108 ? 39.647 6.855 48.863 1.00 24.60 108 SER A C 1
ATOM 634 O O . SER A 1 108 ? 40.488 7.530 49.446 1.00 23.26 108 SER A O 1
ATOM 637 N N . GLY A 1 109 ? 39.957 5.663 48.358 1.00 17.79 109 GLY A N 1
ATOM 638 C CA . GLY A 1 109 ? 41.313 5.151 48.501 1.00 16.60 109 GLY A CA 1
ATOM 639 C C . GLY A 1 109 ? 41.711 4.919 49.976 1.00 28.95 109 GLY A C 1
ATOM 640 O O . GLY A 1 109 ? 42.896 4.885 50.361 1.00 21.39 109 GLY A O 1
ATOM 641 N N . GLY A 1 110 ? 40.702 4.758 50.832 1.00 25.89 110 GLY A N 1
ATOM 642 C CA . GLY A 1 110 ? 40.940 4.513 52.250 1.00 25.16 110 GLY A CA 1
ATOM 643 C C . GLY A 1 110 ? 40.889 5.763 53.134 1.00 30.77 110 GLY A C 1
ATOM 644 O O . GLY A 1 110 ? 40.875 5.646 54.370 1.00 28.57 110 GLY A O 1
ATOM 645 N N . ARG A 1 111 ? 40.829 6.933 52.474 1.00 20.74 111 ARG A N 1
ATOM 646 C CA . ARG A 1 111 ? 40.819 8.233 53.106 1.00 19.48 111 ARG A CA 1
ATOM 647 C C . ARG A 1 111 ? 39.525 8.650 53.746 1.00 31.95 111 ARG A C 1
ATOM 648 O O . ARG A 1 111 ? 39.525 9.559 54.572 1.00 41.42 111 ARG A O 1
ATOM 656 N N . ALA A 1 112 ? 38.415 8.021 53.390 1.00 23.14 112 ALA A N 1
ATOM 657 C CA . ALA A 1 112 ? 37.203 8.475 54.038 1.00 22.60 112 ALA A CA 1
ATOM 658 C C . ALA A 1 112 ? 37.009 7.788 55.373 1.00 28.80 112 ALA A C 1
ATOM 659 O O . ALA A 1 112 ? 36.434 8.364 56.295 1.00 21.29 112 ALA A O 1
ATOM 661 N N . ASP A 1 113 ? 37.488 6.535 55.445 1.00 21.70 113 ASP A N 1
ATOM 662 C CA . ASP A 1 113 ? 37.278 5.727 56.627 1.00 21.97 113 ASP A CA 1
ATOM 663 C C . ASP A 1 113 ? 38.506 5.018 57.182 1.00 25.19 113 ASP A C 1
ATOM 664 O O . ASP A 1 113 ? 39.045 4.043 56.642 1.00 23.76 113 ASP A O 1
ATOM 669 N N . PRO A 1 114 ? 38.938 5.563 58.313 1.00 31.68 114 PRO A N 1
ATOM 670 C CA . PRO A 1 114 ? 40.096 5.038 58.992 1.00 32.70 114 PRO A CA 1
ATOM 671 C C . PRO A 1 114 ? 39.897 3.581 59.344 1.00 27.88 114 PRO A C 1
ATOM 672 O O . PRO A 1 114 ? 40.886 2.894 59.523 1.00 32.37 114 PRO A O 1
ATOM 676 N N . ALA A 1 115 ? 38.648 3.104 59.465 1.00 22.87 115 ALA A N 1
ATOM 677 C CA . ALA A 1 115 ? 38.458 1.694 59.813 1.00 17.39 115 ALA A CA 1
ATOM 678 C C . ALA A 1 115 ? 38.638 0.796 58.602 1.00 27.82 115 ALA A C 1
ATOM 679 O O . ALA A 1 115 ? 38.830 -0.408 58.766 1.00 25.54 115 ALA A O 1
ATOM 681 N N . MET A 1 116 ? 38.561 1.391 57.393 1.00 19.14 116 MET A N 1
ATOM 682 C CA . MET A 1 116 ? 38.694 0.619 56.154 1.00 15.45 116 MET A CA 1
ATOM 683 C C . MET A 1 116 ? 39.977 -0.217 56.036 1.00 15.57 116 MET A C 1
ATOM 684 O O . MET A 1 116 ? 39.944 -1.414 55.758 1.00 15.42 116 MET A O 1
ATOM 689 N N . GLY A 1 117 ? 41.151 0.401 56.194 1.00 14.69 117 GLY A N 1
ATOM 690 C CA . GLY A 1 117 ? 42.373 -0.390 56.067 1.00 15.66 117 GLY A CA 1
ATOM 691 C C . GLY A 1 117 ? 42.417 -1.631 56.983 1.00 22.67 117 GLY A C 1
ATOM 692 O O . GLY A 1 117 ? 42.715 -2.748 56.554 1.00 18.15 117 GLY A O 1
ATOM 693 N N . PRO A 1 118 ? 42.125 -1.432 58.271 1.00 21.62 118 PRO A N 1
ATOM 694 C CA . PRO A 1 118 ? 42.131 -2.521 59.235 1.00 18.28 118 PRO A CA 1
ATOM 695 C C . PRO A 1 118 ? 41.140 -3.599 58.840 1.00 16.55 118 PRO A C 1
ATOM 696 O O . PRO A 1 118 ? 41.373 -4.784 59.005 1.00 18.26 118 PRO A O 1
ATOM 700 N N . LEU A 1 119 ? 40.011 -3.188 58.295 1.00 17.01 119 LEU A N 1
ATOM 701 C CA . LEU A 1 119 ? 39.043 -4.160 57.846 1.00 15.22 119 LEU A CA 1
ATOM 702 C C . LEU A 1 119 ? 39.640 -5.021 56.728 1.00 16.50 119 LEU A C 1
ATOM 703 O O . LEU A 1 119 ? 39.530 -6.259 56.714 1.00 17.55 119 LEU A O 1
ATOM 708 N N . LEU A 1 120 ? 40.312 -4.355 55.779 1.00 16.08 120 LEU A N 1
ATOM 709 C CA . LEU A 1 120 ? 40.910 -5.058 54.643 1.00 15.84 120 LEU A CA 1
ATOM 710 C C . LEU A 1 120 ? 42.062 -5.955 55.077 1.00 21.17 120 LEU A C 1
ATOM 711 O O . LEU A 1 120 ? 42.338 -6.991 54.468 1.00 17.31 120 LEU A O 1
ATOM 716 N N . ALA A 1 121 ? 42.736 -5.516 56.132 1.00 20.12 121 ALA A N 1
ATOM 717 C CA . ALA A 1 121 ? 43.833 -6.295 56.680 1.00 22.51 121 ALA A CA 1
ATOM 718 C C . ALA A 1 121 ? 43.202 -7.519 57.352 1.00 21.70 121 ALA A C 1
ATOM 719 O O . ALA A 1 121 ? 43.713 -8.628 57.301 1.00 20.97 121 ALA A O 1
ATOM 721 N N . GLU A 1 122 ? 42.033 -7.336 57.945 1.00 15.44 122 GLU A N 1
ATOM 722 C CA . GLU A 1 122 ? 41.382 -8.450 58.580 1.00 16.12 122 GLU A CA 1
ATOM 723 C C . GLU A 1 122 ? 40.867 -9.445 57.584 1.00 24.63 122 GLU A C 1
ATOM 724 O O . GLU A 1 122 ? 41.017 -10.657 57.727 1.00 21.44 122 GLU A O 1
ATOM 730 N N . ALA A 1 123 ? 40.203 -8.900 56.567 1.00 26.80 123 ALA A N 1
ATOM 731 C CA . ALA A 1 123 ? 39.585 -9.728 55.534 1.00 18.67 123 ALA A CA 1
ATOM 732 C C . ALA A 1 123 ? 40.510 -10.354 54.502 1.00 13.67 123 ALA A C 1
ATOM 733 O O . ALA A 1 123 ? 40.194 -11.409 53.969 1.00 18.99 123 ALA A O 1
ATOM 735 N N . ASP A 1 124 ? 41.634 -9.725 54.187 1.00 15.64 124 ASP A N 1
ATOM 736 C CA . ASP A 1 124 ? 42.555 -10.239 53.181 1.00 14.75 124 ASP A CA 1
ATOM 737 C C . ASP A 1 124 ? 41.919 -10.490 51.809 1.00 21.74 124 ASP A C 1
ATOM 738 O O . ASP A 1 124 ? 42.088 -11.517 51.160 1.00 21.07 124 ASP A O 1
ATOM 743 N N . VAL A 1 125 ? 41.146 -9.517 51.336 1.00 20.34 125 VAL A N 1
ATOM 744 C CA . VAL A 1 125 ? 40.503 -9.618 50.023 1.00 16.52 125 VAL A CA 1
ATOM 745 C C . VAL A 1 125 ? 41.029 -8.422 49.238 1.00 20.88 125 VAL A C 1
ATOM 746 O O . VAL A 1 125 ? 41.555 -7.485 49.835 1.00 17.81 125 VAL A O 1
ATOM 750 N N . PRO A 1 126 ? 40.863 -8.403 47.921 1.00 17.23 126 PRO A N 1
ATOM 751 C CA . PRO A 1 126 ? 41.340 -7.264 47.127 1.00 13.75 126 PRO A CA 1
ATOM 752 C C . PRO A 1 126 ? 40.682 -5.945 47.509 1.00 11.24 126 PRO A C 1
ATOM 753 O O . PRO A 1 126 ? 39.485 -5.876 47.802 1.00 14.28 126 PRO A O 1
ATOM 757 N N . TRP A 1 127 ? 41.481 -4.898 47.448 1.00 13.56 127 TRP A N 1
ATOM 758 C CA . TRP A 1 127 ? 41.030 -3.581 47.780 1.00 12.94 127 TRP A CA 1
ATOM 759 C C . TRP A 1 127 ? 41.359 -2.610 46.650 1.00 15.42 127 TRP A C 1
ATOM 760 O O . TRP A 1 127 ? 42.519 -2.423 46.310 1.00 12.49 127 TRP A O 1
ATOM 771 N N . VAL A 1 128 ? 40.355 -1.962 46.079 1.00 9.06 128 VAL A N 1
ATOM 772 C CA . VAL A 1 128 ? 40.665 -0.998 45.042 1.00 8.83 128 VAL A CA 1
ATOM 773 C C . VAL A 1 128 ? 40.815 0.366 45.702 1.00 14.97 128 VAL A C 1
ATOM 774 O O . VAL A 1 128 ? 39.866 0.850 46.336 1.00 18.38 128 VAL A O 1
ATOM 778 N N . LEU A 1 129 ? 41.994 0.980 45.518 1.00 12.43 129 LEU A N 1
ATOM 779 C CA . LEU A 1 129 ? 42.322 2.322 46.031 1.00 13.45 129 LEU A CA 1
ATOM 780 C C . LEU A 1 129 ? 42.152 3.291 44.869 1.00 15.66 129 LEU A C 1
ATOM 781 O O . LEU A 1 129 ? 43.019 3.393 43.978 1.00 17.01 129 LEU A O 1
ATOM 786 N N . MET A 1 130 ? 41.032 3.973 44.855 1.00 10.97 130 MET A N 1
ATOM 787 C CA . MET A 1 130 ? 40.813 4.883 43.759 1.00 11.33 130 MET A CA 1
ATOM 788 C C . MET A 1 130 ? 41.375 6.231 44.089 1.00 14.96 130 MET A C 1
ATOM 789 O O . MET A 1 130 ? 41.255 6.634 45.238 1.00 15.79 130 MET A O 1
ATOM 794 N N . HIS A 1 131 ? 41.932 6.924 43.092 1.00 11.19 131 HIS A N 1
ATOM 795 C CA . HIS A 1 131 ? 42.486 8.244 43.325 1.00 14.54 131 HIS A CA 1
ATOM 796 C C . HIS A 1 131 ? 41.443 9.331 43.303 1.00 18.03 131 HIS A C 1
ATOM 797 O O . HIS A 1 131 ? 40.706 9.491 42.331 1.00 12.51 131 HIS A O 1
ATOM 804 N N . TRP A 1 132 ? 41.398 10.108 44.375 1.00 12.34 132 TRP A N 1
ATOM 805 C CA . TRP A 1 132 ? 40.446 11.192 44.432 1.00 13.59 132 TRP A CA 1
ATOM 806 C C . TRP A 1 132 ? 40.972 12.168 45.473 1.00 22.15 132 TRP A C 1
ATOM 807 O O . TRP A 1 132 ? 40.703 12.018 46.665 1.00 25.86 132 TRP A O 1
ATOM 818 N N A ARG A 1 133 ? 41.691 13.135 44.937 0.50 19.22 133 ARG A N 1
ATOM 819 N N B ARG A 1 133 ? 41.772 13.168 45.130 0.50 16.55 133 ARG A N 1
ATOM 820 C CA A ARG A 1 133 ? 42.274 14.181 45.740 0.50 24.73 133 ARG A CA 1
ATOM 821 C CA B ARG A 1 133 ? 42.256 14.048 46.214 0.50 17.00 133 ARG A CA 1
ATOM 822 C C A ARG A 1 133 ? 41.532 15.491 45.558 0.50 30.73 133 ARG A C 1
ATOM 823 C C B ARG A 1 133 ? 41.904 15.524 46.044 0.50 18.88 133 ARG A C 1
ATOM 824 O O A ARG A 1 133 ? 41.655 16.168 44.546 0.50 39.62 133 ARG A O 1
ATOM 825 O O B ARG A 1 133 ? 42.670 16.334 45.540 0.50 23.97 133 ARG A O 1
ATOM 840 N N . ALA A 1 134 ? 40.721 15.846 46.528 1.00 19.36 134 ALA A N 1
ATOM 841 C CA . ALA A 1 134 ? 40.067 17.122 46.439 1.00 25.53 134 ALA A CA 1
ATOM 842 C C . ALA A 1 134 ? 40.841 18.230 47.142 1.00 24.36 134 ALA A C 1
ATOM 843 O O . ALA A 1 134 ? 41.598 17.995 48.075 1.00 24.55 134 ALA A O 1
ATOM 845 N N . VAL A 1 135 ? 40.619 19.454 46.703 1.00 22.63 135 VAL A N 1
ATOM 846 C CA . VAL A 1 135 ? 41.264 20.565 47.340 1.00 28.43 135 VAL A CA 1
ATOM 847 C C . VAL A 1 135 ? 40.753 20.621 48.764 1.00 35.81 135 VAL A C 1
ATOM 848 O O . VAL A 1 135 ? 41.466 20.886 49.726 1.00 41.49 135 VAL A O 1
ATOM 852 N N . SER A 1 136 ? 39.456 20.374 48.879 1.00 29.18 136 SER A N 1
ATOM 853 C CA . SER A 1 136 ? 38.802 20.380 50.167 1.00 35.08 136 SER A CA 1
ATOM 854 C C . SER A 1 136 ? 37.657 19.386 50.253 1.00 42.26 136 SER A C 1
ATOM 855 O O . SER A 1 136 ? 37.129 18.870 49.271 1.00 38.25 136 SER A O 1
ATOM 858 N N . ALA A 1 137 ? 37.266 19.124 51.486 1.00 46.23 137 ALA A N 1
ATOM 859 C CA . ALA A 1 137 ? 36.186 18.208 51.773 1.00 46.10 137 ALA A CA 1
ATOM 860 C C . ALA A 1 137 ? 34.831 18.720 51.260 1.00 39.56 137 ALA A C 1
ATOM 861 O O . ALA A 1 137 ? 33.990 17.937 50.790 1.00 33.82 137 ALA A O 1
ATOM 863 N N . ASP A 1 138 ? 34.619 20.048 51.360 1.00 30.50 138 ASP A N 1
ATOM 864 C CA . ASP A 1 138 ? 33.360 20.636 50.913 1.00 34.84 138 ASP A CA 1
ATOM 865 C C . ASP A 1 138 ? 33.289 20.883 49.397 1.00 39.03 138 ASP A C 1
ATOM 866 O O . ASP A 1 138 ? 32.258 21.316 48.884 1.00 37.96 138 ASP A O 1
ATOM 871 N N . THR A 1 139 ? 34.390 20.583 48.695 1.00 33.47 139 THR A N 1
ATOM 872 C CA . THR A 1 139 ? 34.501 20.769 47.252 1.00 33.42 139 THR A CA 1
ATOM 873 C C . THR A 1 139 ? 35.059 19.535 46.539 1.00 26.63 139 THR A C 1
ATOM 874 O O . THR A 1 139 ? 35.941 19.645 45.679 1.00 28.86 139 THR A O 1
ATOM 878 N N . PRO A 1 140 ? 34.575 18.351 46.905 1.00 24.23 140 PRO A N 1
ATOM 879 C CA . PRO A 1 140 ? 35.055 17.096 46.321 1.00 23.23 140 PRO A CA 1
ATOM 880 C C . PRO A 1 140 ? 35.018 17.047 44.787 1.00 26.90 140 PRO A C 1
ATOM 881 O O . PRO A 1 140 ? 35.793 16.325 44.157 1.00 24.83 140 PRO A O 1
ATOM 885 N N . HIS A 1 141 ? 34.110 17.803 44.160 1.00 26.15 141 HIS A N 1
ATOM 886 C CA . HIS A 1 141 ? 33.992 17.767 42.702 1.00 23.00 141 HIS A CA 1
ATOM 887 C C . HIS A 1 141 ? 34.634 18.909 41.910 1.00 22.02 141 HIS A C 1
ATOM 888 O O . HIS A 1 141 ? 34.646 18.946 40.666 1.00 18.86 141 HIS A O 1
ATOM 895 N N . VAL A 1 142 ? 35.191 19.854 42.618 1.00 15.43 142 VAL A N 1
ATOM 896 C CA . VAL A 1 142 ? 35.836 20.946 41.932 1.00 15.69 142 VAL A CA 1
ATOM 897 C C . VAL A 1 142 ? 37.113 20.380 41.383 1.00 19.00 142 VAL A C 1
ATOM 898 O O . VAL A 1 142 ? 37.869 19.777 42.134 1.00 17.14 142 VAL A O 1
ATOM 902 N N . PRO A 1 143 ? 37.379 20.521 40.103 1.00 17.51 143 PRO A N 1
ATOM 903 C CA . PRO A 1 143 ? 38.598 19.891 39.617 1.00 15.23 143 PRO A CA 1
ATOM 904 C C . PRO A 1 143 ? 39.853 20.500 40.205 1.00 21.13 143 PRO A C 1
ATOM 905 O O . PRO A 1 143 ? 39.980 21.720 40.322 1.00 17.85 143 PRO A O 1
ATOM 909 N N . VAL A 1 144 ? 40.791 19.627 40.548 1.00 17.45 144 VAL A N 1
ATOM 910 C CA . VAL A 1 144 ? 42.048 20.089 41.096 1.00 18.23 144 VAL A CA 1
ATOM 911 C C . VAL A 1 144 ? 42.931 20.652 39.993 1.00 19.81 144 VAL A C 1
ATOM 912 O O . VAL A 1 144 ? 43.058 20.070 38.933 1.00 17.70 144 VAL A O 1
ATOM 916 N N . ARG A 1 145 ? 43.565 21.778 40.253 1.00 20.71 145 ARG A N 1
ATOM 917 C CA . ARG A 1 145 ? 44.459 22.380 39.286 1.00 30.07 145 ARG A CA 1
ATOM 918 C C . ARG A 1 145 ? 45.844 21.719 39.388 1.00 35.85 145 ARG A C 1
ATOM 919 O O . ARG A 1 145 ? 46.722 22.086 40.176 1.00 46.66 145 ARG A O 1
ATOM 927 N N . TYR A 1 146 ? 46.042 20.679 38.601 1.00 18.52 146 TYR A N 1
ATOM 928 C CA . TYR A 1 146 ? 47.294 19.925 38.592 1.00 16.77 146 TYR A CA 1
ATOM 929 C C . TYR A 1 146 ? 48.414 20.535 37.772 1.00 25.96 146 TYR A C 1
ATOM 930 O O . TYR A 1 146 ? 48.188 21.026 36.658 1.00 21.25 146 TYR A O 1
ATOM 939 N N . GLY A 1 147 ? 49.643 20.426 38.297 1.00 21.17 147 GLY A N 1
ATOM 940 C CA . GLY A 1 147 ? 50.818 20.876 37.560 1.00 21.75 147 GLY A CA 1
ATOM 941 C C . GLY A 1 147 ? 51.253 19.715 36.665 1.00 22.23 147 GLY A C 1
ATOM 942 O O . GLY A 1 147 ? 51.661 19.864 35.513 1.00 23.35 147 GLY A O 1
ATOM 943 N N . ASN A 1 148 ? 51.153 18.507 37.211 1.00 10.95 148 ASN A N 1
ATOM 944 C CA . ASN A 1 148 ? 51.504 17.312 36.463 1.00 12.63 148 ASN A CA 1
ATOM 945 C C . ASN A 1 148 ? 50.654 16.205 37.030 1.00 14.05 148 ASN A C 1
ATOM 946 O O . ASN A 1 148 ? 51.033 15.514 37.973 1.00 12.02 148 ASN A O 1
ATOM 951 N N . VAL A 1 149 ? 49.449 16.107 36.474 1.00 14.53 149 VAL A N 1
ATOM 952 C CA . VAL A 1 149 ? 48.448 15.154 36.938 1.00 11.34 149 VAL A CA 1
ATOM 953 C C . VAL A 1 149 ? 48.931 13.708 37.019 1.00 11.90 149 VAL A C 1
ATOM 954 O O . VAL A 1 149 ? 48.683 12.966 37.972 1.00 12.50 149 VAL A O 1
ATOM 958 N N . VAL A 1 150 ? 49.666 13.290 35.995 1.00 13.74 150 VAL A N 1
ATOM 959 C CA . VAL A 1 150 ? 50.179 11.938 35.987 1.00 12.78 150 VAL A CA 1
ATOM 960 C C . VAL A 1 150 ? 51.057 11.696 37.214 1.00 18.92 150 VAL A C 1
ATOM 961 O O . VAL A 1 150 ? 50.889 10.734 37.983 1.00 16.01 150 VAL A O 1
ATOM 965 N N . ALA A 1 151 ? 52.039 12.575 37.359 1.00 13.52 151 ALA A N 1
ATOM 966 C CA . ALA A 1 151 ? 52.952 12.463 38.498 1.00 16.85 151 ALA A CA 1
ATOM 967 C C . ALA A 1 151 ? 52.269 12.602 39.860 1.00 13.28 151 ALA A C 1
ATOM 968 O O . ALA A 1 151 ? 52.676 11.938 40.815 1.00 14.88 151 ALA A O 1
ATOM 970 N N . GLU A 1 152 ? 51.296 13.507 39.953 1.00 12.95 152 GLU A N 1
ATOM 971 C CA . GLU A 1 152 ? 50.609 13.719 41.224 1.00 12.23 152 GLU A CA 1
ATOM 972 C C . GLU A 1 152 ? 49.725 12.547 41.540 1.00 15.74 152 GLU A C 1
ATOM 973 O O . GLU A 1 152 ? 49.689 12.032 42.649 1.00 17.16 152 GLU A O 1
ATOM 979 N N . VAL A 1 153 ? 49.025 12.083 40.528 1.00 10.85 153 VAL A N 1
ATOM 980 C CA . VAL A 1 153 ? 48.190 10.945 40.766 1.00 12.30 153 VAL A CA 1
ATOM 981 C C . VAL A 1 153 ? 49.015 9.726 41.229 1.00 15.34 153 VAL A C 1
ATOM 982 O O . VAL A 1 153 ? 48.685 8.992 42.150 1.00 13.86 153 VAL A O 1
ATOM 986 N N . ARG A 1 154 ? 50.125 9.485 40.556 1.00 14.45 154 ARG A N 1
ATOM 987 C CA . ARG A 1 154 ? 50.963 8.373 40.905 1.00 8.76 154 ARG A CA 1
ATOM 988 C C . ARG A 1 154 ? 51.431 8.499 42.348 1.00 16.19 154 ARG A C 1
ATOM 989 O O . ARG A 1 154 ? 51.305 7.598 43.149 1.00 16.38 154 ARG A O 1
ATOM 997 N N . ALA A 1 155 ? 52.007 9.637 42.682 1.00 12.83 155 ALA A N 1
ATOM 998 C CA . ALA A 1 155 ? 52.495 9.831 44.034 1.00 12.69 155 ALA A CA 1
ATOM 999 C C . ALA A 1 155 ? 51.399 9.615 45.058 1.00 16.75 155 ALA A C 1
ATOM 1000 O O . ALA A 1 155 ? 51.607 9.028 46.122 1.00 16.55 155 ALA A O 1
ATOM 1002 N N . ASP A 1 156 ? 50.223 10.131 44.771 1.00 11.89 156 ASP A N 1
ATOM 1003 C CA . ASP A 1 156 ? 49.118 9.977 45.693 1.00 12.48 156 ASP A CA 1
ATOM 1004 C C . ASP A 1 156 ? 48.744 8.517 45.875 1.00 21.97 156 ASP A C 1
ATOM 1005 O O . ASP A 1 156 ? 48.528 7.995 46.970 1.00 19.83 156 ASP A O 1
ATOM 1010 N N . LEU A 1 157 ? 48.651 7.817 44.777 1.00 14.00 157 LEU A N 1
ATOM 1011 C CA . LEU A 1 157 ? 48.294 6.423 44.887 1.00 11.97 157 LEU A CA 1
ATOM 1012 C C . LEU A 1 157 ? 49.316 5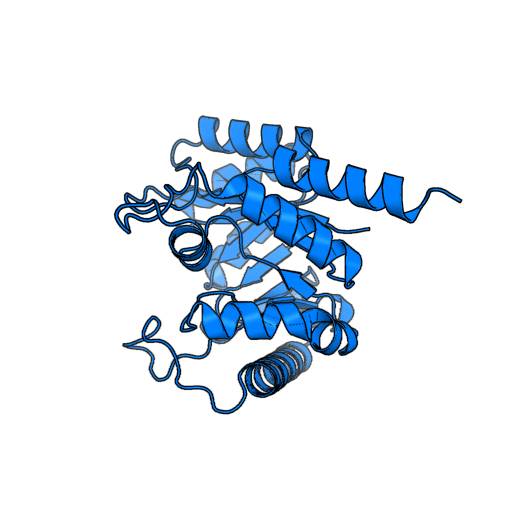.627 45.679 1.00 16.77 157 LEU A C 1
ATOM 1013 O O . LEU A 1 157 ? 48.951 4.778 46.496 1.00 17.11 157 LEU A O 1
ATOM 1018 N N . LEU A 1 158 ? 50.611 5.863 45.430 1.00 15.18 158 LEU A N 1
ATOM 1019 C CA . LEU A 1 158 ? 51.658 5.136 46.152 1.00 16.07 158 LEU A CA 1
ATOM 1020 C C . LEU A 1 158 ? 51.609 5.459 47.641 1.00 20.63 158 LEU A C 1
ATOM 1021 O O . LEU A 1 158 ? 51.851 4.625 48.503 1.00 18.89 158 LEU A O 1
ATOM 1026 N N . ALA A 1 159 ? 51.230 6.678 47.960 1.00 12.34 159 ALA A N 1
ATOM 1027 C CA . ALA A 1 159 ? 51.107 6.980 49.362 1.00 13.32 159 ALA A CA 1
ATOM 1028 C C . ALA A 1 159 ? 49.946 6.213 49.974 1.00 21.98 159 ALA A C 1
ATOM 1029 O O . ALA A 1 159 ? 50.009 5.781 51.127 1.00 19.92 159 ALA A O 1
ATOM 1031 N N . SER A 1 160 ? 48.855 6.061 49.210 1.00 14.81 160 SER A N 1
ATOM 1032 C CA . SER A 1 160 ? 47.706 5.324 49.703 1.00 13.39 160 SER A CA 1
ATOM 1033 C C . SER A 1 160 ? 48.064 3.853 49.870 1.00 21.98 160 SER A C 1
ATOM 1034 O O . SER A 1 160 ? 47.552 3.156 50.740 1.00 20.41 160 SER A O 1
ATOM 1037 N N . VAL A 1 161 ? 48.954 3.377 49.013 1.00 14.74 161 VAL A N 1
ATOM 1038 C CA . VAL A 1 161 ? 49.415 2.006 49.123 1.00 14.13 161 VAL A CA 1
ATOM 1039 C C . VAL A 1 161 ? 50.153 1.917 50.461 1.00 21.88 161 VAL A C 1
ATOM 1040 O O . VAL A 1 161 ? 49.801 1.126 51.322 1.00 24.97 161 VAL A O 1
ATOM 1044 N N . ALA A 1 162 ? 51.161 2.773 50.666 1.00 23.57 162 ALA A N 1
ATOM 1045 C CA . ALA A 1 162 ? 51.894 2.776 51.925 1.00 22.08 162 ALA A CA 1
ATOM 1046 C C . ALA A 1 162 ? 50.948 2.750 53.110 1.00 24.59 162 ALA A C 1
ATOM 1047 O O . ALA A 1 162 ? 51.156 1.987 54.059 1.00 25.13 162 ALA A O 1
ATOM 1049 N N . ASP A 1 163 ? 49.887 3.560 53.041 1.00 20.62 163 ASP A N 1
ATOM 1050 C CA . ASP A 1 163 ? 48.898 3.626 54.115 1.00 21.24 163 ASP A CA 1
ATOM 1051 C C . ASP A 1 163 ? 48.239 2.291 54.366 1.00 31.16 163 ASP A C 1
ATOM 1052 O O . ASP A 1 163 ? 48.088 1.861 55.513 1.00 31.07 163 ASP A O 1
ATOM 1057 N N . ALA A 1 164 ? 47.823 1.642 53.283 1.00 21.07 164 ALA A N 1
ATOM 1058 C CA . ALA A 1 164 ? 47.173 0.346 53.382 1.00 20.70 164 ALA A CA 1
ATOM 1059 C C . ALA A 1 164 ? 48.129 -0.702 53.963 1.00 20.61 164 ALA A C 1
ATOM 1060 O O . ALA A 1 164 ? 47.802 -1.484 54.838 1.00 19.77 164 ALA A O 1
ATOM 1062 N N . VAL A 1 165 ? 49.335 -0.698 53.465 1.00 18.00 165 VAL A N 1
ATOM 1063 C CA . VAL A 1 165 ? 50.327 -1.648 53.899 1.00 26.47 165 VAL A CA 1
ATOM 1064 C C . VAL A 1 165 ? 50.579 -1.521 55.382 1.00 33.36 165 VAL A C 1
ATOM 1065 O O . VAL A 1 165 ? 50.659 -2.485 56.137 1.00 31.04 165 VAL A O 1
ATOM 1069 N N . ALA A 1 166 ? 50.736 -0.285 55.774 1.00 22.57 166 ALA A N 1
ATOM 1070 C CA . ALA A 1 166 ? 50.990 -0.008 57.149 1.00 24.18 166 ALA A CA 1
ATOM 1071 C C . ALA A 1 166 ? 49.897 -0.567 58.021 1.00 34.02 166 ALA A C 1
ATOM 1072 O O . ALA A 1 166 ? 50.144 -0.822 59.202 1.00 35.37 166 ALA A O 1
ATOM 1074 N N . ALA A 1 167 ? 48.689 -0.743 57.449 1.00 27.97 167 ALA A N 1
ATOM 1075 C CA . ALA A 1 167 ? 47.543 -1.274 58.191 1.00 22.23 167 ALA A CA 1
ATOM 1076 C C . ALA A 1 167 ? 47.540 -2.803 58.228 1.00 26.66 167 ALA A C 1
ATOM 1077 O O . ALA A 1 167 ? 46.663 -3.439 58.821 1.00 30.92 167 ALA A O 1
ATOM 1079 N N . GLY A 1 168 ? 48.528 -3.417 57.578 1.00 22.21 168 GLY A N 1
ATOM 1080 C CA . GLY A 1 168 ? 48.563 -4.865 57.580 1.00 23.28 168 GLY A CA 1
ATOM 1081 C C . GLY A 1 168 ? 48.019 -5.469 56.299 1.00 32.28 168 GLY A C 1
ATOM 1082 O O . GLY A 1 168 ? 47.878 -6.684 56.147 1.00 29.91 168 GLY A O 1
ATOM 1083 N N . VAL A 1 169 ? 47.709 -4.628 55.328 1.00 28.18 169 VAL A N 1
ATOM 1084 C CA . VAL A 1 169 ? 47.207 -5.196 54.096 1.00 23.14 169 VAL A CA 1
ATOM 1085 C C . VAL A 1 169 ? 48.351 -5.714 53.240 1.00 25.50 169 VAL A C 1
ATOM 1086 O O . VAL A 1 169 ? 49.380 -5.057 53.114 1.00 27.91 169 VAL A O 1
ATOM 1090 N N . ASP A 1 170 ? 48.184 -6.887 52.640 1.00 19.66 170 ASP A N 1
ATOM 1091 C CA . ASP A 1 170 ? 49.202 -7.397 51.747 1.00 18.88 170 ASP A CA 1
ATOM 1092 C C . ASP A 1 170 ? 49.054 -6.612 50.435 1.00 31.51 170 ASP A C 1
ATOM 1093 O O . ASP A 1 170 ? 47.976 -6.468 49.844 1.00 23.38 170 ASP A O 1
ATOM 1098 N N . PRO A 1 171 ? 50.165 -6.071 49.982 1.00 35.48 171 PRO A N 1
ATOM 1099 C CA . PRO A 1 171 ? 50.179 -5.285 48.768 1.00 32.63 171 PRO A CA 1
ATOM 1100 C C . PRO A 1 171 ? 49.600 -6.012 47.581 1.00 25.07 171 PRO A C 1
ATOM 1101 O O . PRO A 1 171 ? 49.085 -5.411 46.653 1.00 27.62 171 PRO A O 1
ATOM 1105 N N . ALA A 1 172 ? 49.752 -7.316 47.601 1.00 22.71 172 ALA A N 1
ATOM 1106 C CA . ALA A 1 172 ? 49.317 -8.165 46.519 1.00 22.03 172 ALA A CA 1
ATOM 1107 C C . ALA A 1 172 ? 47.832 -8.098 46.324 1.00 20.70 172 ALA A C 1
ATOM 1108 O O . ALA A 1 172 ? 47.292 -8.494 45.289 1.00 23.59 172 ALA A O 1
ATOM 1110 N N . ARG A 1 173 ? 47.175 -7.585 47.343 1.00 17.44 173 ARG A N 1
ATOM 1111 C CA . ARG A 1 173 ? 45.733 -7.498 47.248 1.00 17.17 173 ARG A CA 1
ATOM 1112 C C . ARG A 1 173 ? 45.277 -6.158 46.730 1.00 17.80 173 ARG A C 1
ATOM 1113 O O . ARG A 1 173 ? 44.090 -5.958 46.504 1.00 19.14 173 ARG A O 1
ATOM 1121 N N . LEU A 1 174 ? 46.217 -5.236 46.582 1.00 15.50 174 LEU A N 1
ATOM 1122 C CA . LEU A 1 174 ? 45.837 -3.919 46.156 1.00 12.97 174 LEU A CA 1
ATOM 1123 C C . LEU A 1 174 ? 45.645 -3.721 44.666 1.00 18.48 174 LEU A C 1
ATOM 1124 O O . LEU A 1 174 ? 46.297 -4.366 43.855 1.00 14.20 174 LEU A O 1
ATOM 1129 N N . VAL A 1 175 ? 44.746 -2.793 44.335 1.00 13.59 175 VAL A N 1
ATOM 1130 C CA . VAL A 1 175 ? 44.493 -2.429 42.962 1.00 11.99 175 VAL A CA 1
ATOM 1131 C C . VAL A 1 175 ? 44.454 -0.915 42.900 1.00 17.44 175 VAL A C 1
ATOM 1132 O O . VAL A 1 175 ? 43.825 -0.267 43.724 1.00 17.01 175 VAL A O 1
ATOM 1136 N N . LEU A 1 176 ? 45.139 -0.326 41.943 1.00 12.54 176 LEU A N 1
ATOM 1137 C CA . LEU A 1 176 ? 45.132 1.114 41.799 1.00 11.00 176 LEU A CA 1
ATOM 1138 C C . LEU A 1 176 ? 44.109 1.491 40.742 1.00 19.03 176 LEU A C 1
ATOM 1139 O O . LEU A 1 176 ? 43.878 0.754 39.781 1.00 15.42 176 LEU A O 1
ATOM 1144 N N . ASP A 1 177 ? 43.543 2.672 40.934 1.00 14.30 177 ASP A N 1
ATOM 1145 C CA . ASP A 1 177 ? 42.591 3.271 40.010 1.00 13.10 177 ASP A CA 1
ATOM 1146 C C . ASP A 1 177 ? 42.801 4.777 40.046 1.00 12.99 177 ASP A C 1
ATOM 1147 O O . ASP A 1 177 ? 42.712 5.395 41.101 1.00 12.10 177 ASP A O 1
ATOM 1152 N N . PRO A 1 178 ? 43.112 5.358 38.880 1.00 14.21 178 PRO A N 1
ATOM 1153 C CA . PRO A 1 178 ? 43.374 6.788 38.775 1.00 9.10 178 PRO A CA 1
ATOM 1154 C C . PRO A 1 178 ? 42.155 7.655 39.016 1.00 10.60 178 PRO A C 1
ATOM 1155 O O . PRO A 1 178 ? 42.301 8.856 39.087 1.00 15.03 178 PRO A O 1
ATOM 1159 N N . GLY A 1 179 ? 40.959 7.083 39.166 1.00 7.86 179 GLY A N 1
ATOM 1160 C CA . GLY A 1 179 ? 39.774 7.899 39.456 1.00 8.63 179 GLY A CA 1
ATOM 1161 C C . GLY A 1 179 ? 39.435 8.903 38.360 1.00 11.77 179 GLY A C 1
ATOM 1162 O O . GLY A 1 179 ? 39.325 10.108 38.555 1.00 8.45 179 GLY A O 1
ATOM 1163 N N . LEU A 1 180 ? 39.234 8.396 37.160 1.00 9.54 180 LEU A N 1
ATOM 1164 C CA . LEU A 1 180 ? 38.924 9.327 36.096 1.00 8.42 180 LEU A CA 1
ATOM 1165 C C . LEU A 1 180 ? 37.702 10.193 36.377 1.00 9.86 180 LEU A C 1
ATOM 1166 O O . LEU A 1 180 ? 36.667 9.687 36.807 1.00 14.93 180 LEU A O 1
ATOM 1171 N N . GLY A 1 181 ? 37.840 11.484 36.087 1.00 9.19 181 GLY A N 1
ATOM 1172 C CA . GLY A 1 181 ? 36.800 12.461 36.259 1.00 7.72 181 GLY A CA 1
ATOM 1173 C C . GLY A 1 181 ? 36.529 12.865 37.699 1.00 11.48 181 GLY A C 1
ATOM 1174 O O . GLY A 1 181 ? 35.674 13.707 37.966 1.00 11.94 181 GLY A O 1
ATOM 1175 N N . PHE A 1 182 ? 37.221 12.286 38.672 1.00 11.98 182 PHE A N 1
ATOM 1176 C CA . PHE A 1 182 ? 36.955 12.707 40.052 1.00 11.02 182 PHE A CA 1
ATOM 1177 C C . PHE A 1 182 ? 37.860 13.882 40.406 1.00 10.23 182 PHE A C 1
ATOM 1178 O O . PHE A 1 182 ? 39.053 13.693 40.650 1.00 13.28 182 PHE A O 1
ATOM 1186 N N . ALA A 1 183 ? 37.306 15.080 40.424 1.00 10.30 183 ALA A N 1
ATOM 1187 C CA . ALA A 1 183 ? 38.083 16.276 40.675 1.00 15.43 183 ALA A CA 1
ATOM 1188 C C . ALA A 1 183 ? 39.157 16.408 39.600 1.00 12.84 183 ALA A C 1
ATOM 1189 O O . ALA A 1 183 ? 40.263 16.897 39.843 1.00 13.52 183 ALA A O 1
ATOM 1191 N N . LYS A 1 184 ? 38.801 15.948 38.392 1.00 10.78 184 LYS A N 1
ATOM 1192 C CA . LYS A 1 184 ? 39.680 15.959 37.220 1.00 10.05 184 LYS A CA 1
ATOM 1193 C C . LYS A 1 184 ? 38.924 16.377 35.968 1.00 14.08 184 LYS A C 1
ATOM 1194 O O . LYS A 1 184 ? 37.755 16.018 35.807 1.00 11.62 184 LYS A O 1
ATOM 1200 N N . THR A 1 185 ? 39.612 17.102 35.073 1.00 12.85 185 THR A N 1
ATOM 1201 C CA . THR A 1 185 ? 39.026 17.532 33.808 1.00 12.19 185 THR A CA 1
ATOM 1202 C C . THR A 1 185 ? 39.177 16.436 32.776 1.00 13.93 185 THR A C 1
ATOM 1203 O O . THR A 1 185 ? 39.909 15.459 32.954 1.00 12.70 185 THR A O 1
ATOM 1207 N N . ALA A 1 186 ? 38.529 16.645 31.641 1.00 15.20 186 ALA A N 1
ATOM 1208 C CA . ALA A 1 186 ? 38.677 15.712 30.538 1.00 15.36 186 ALA A CA 1
ATOM 1209 C C . ALA A 1 186 ? 40.148 15.664 30.130 1.00 12.16 186 ALA A C 1
ATOM 1210 O O . ALA A 1 186 ? 40.675 14.584 29.845 1.00 11.14 186 ALA A O 1
ATOM 1212 N N . GLN A 1 187 ? 40.812 16.852 30.097 1.00 8.72 187 GLN A N 1
ATOM 1213 C CA . GLN A 1 187 ? 42.222 16.902 29.735 1.00 9.20 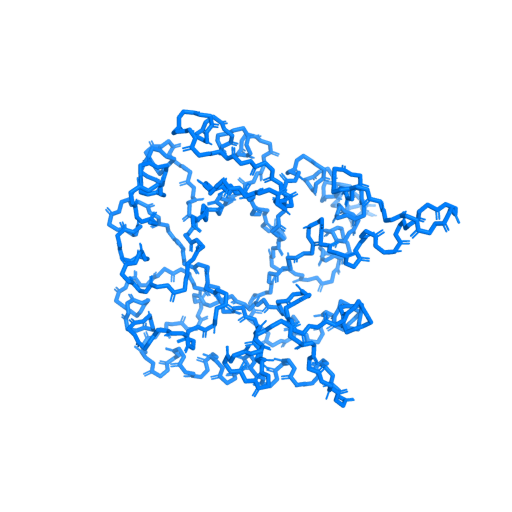187 GLN A CA 1
ATOM 1214 C C . GLN A 1 187 ? 43.084 16.069 30.675 1.00 14.58 187 GLN A C 1
ATOM 1215 O O . GLN A 1 187 ? 43.961 15.330 30.216 1.00 11.12 187 GLN A O 1
ATOM 1221 N N . HIS A 1 188 ? 42.801 16.163 31.984 1.00 11.28 188 HIS A N 1
ATOM 1222 C CA . HIS A 1 188 ? 43.548 15.354 32.946 1.00 9.34 188 HIS A CA 1
ATOM 1223 C C . HIS A 1 188 ? 43.335 13.887 32.631 1.00 9.79 188 HIS A C 1
ATOM 1224 O O . HIS A 1 188 ? 44.265 13.071 32.704 1.00 10.82 188 HIS A O 1
ATOM 1231 N N . ASN A 1 189 ? 42.078 13.556 32.325 1.00 10.23 189 ASN A N 1
ATOM 1232 C CA . ASN A 1 189 ? 41.695 12.179 32.026 1.00 12.09 189 ASN A CA 1
ATOM 1233 C C . ASN A 1 189 ? 42.518 11.610 30.898 1.00 14.93 189 ASN A C 1
ATOM 1234 O O . ASN A 1 189 ? 43.071 10.513 31.018 1.00 13.03 189 ASN A O 1
ATOM 1239 N N . TRP A 1 190 ? 42.563 12.363 29.796 1.00 15.25 190 TRP A N 1
ATOM 1240 C CA . TRP A 1 190 ? 43.304 11.909 28.623 1.00 13.80 190 TRP A CA 1
ATOM 1241 C C . TRP A 1 190 ? 44.784 11.775 28.920 1.00 10.82 190 TRP A C 1
ATOM 1242 O O . TRP A 1 190 ? 45.447 10.834 28.446 1.00 12.76 190 TRP A O 1
ATOM 1253 N N . ALA A 1 191 ? 45.291 12.690 29.75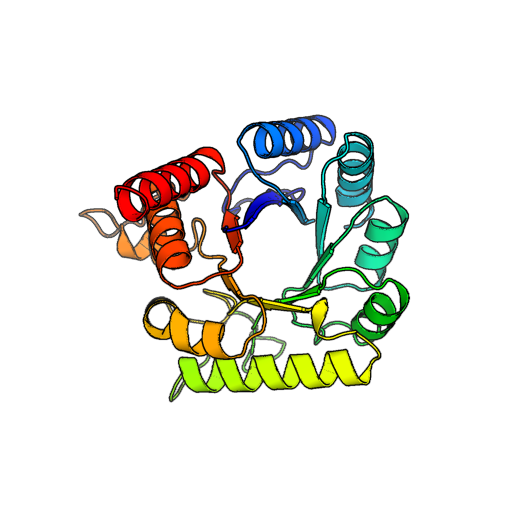1 1.00 10.26 191 ALA A N 1
ATOM 1254 C CA . ALA A 1 191 ? 46.697 12.661 30.127 1.00 10.50 191 ALA A CA 1
ATOM 1255 C C . ALA A 1 191 ? 47.040 11.400 30.908 1.00 8.96 191 ALA A C 1
ATOM 1256 O O . ALA A 1 191 ? 48.067 10.731 30.697 1.00 12.61 191 ALA A O 1
ATOM 1258 N N . ILE A 1 192 ? 46.134 11.057 31.810 1.00 14.16 192 ILE A N 1
ATOM 1259 C CA . ILE A 1 192 ? 46.318 9.858 32.623 1.00 12.49 192 ILE A CA 1
ATOM 1260 C C . ILE A 1 192 ? 46.290 8.626 31.753 1.00 10.17 192 ILE A C 1
ATOM 1261 O O . ILE A 1 192 ? 47.132 7.748 31.904 1.00 13.47 192 ILE A O 1
ATOM 1266 N N . LEU A 1 193 ? 45.330 8.564 30.832 1.00 9.72 193 LEU A N 1
ATOM 1267 C CA . LEU A 1 193 ? 45.265 7.401 29.943 1.00 10.43 193 LEU A CA 1
ATOM 1268 C C . LEU A 1 193 ? 46.473 7.283 29.037 1.00 12.52 193 LEU A C 1
ATOM 1269 O O . LEU A 1 193 ? 47.068 6.219 28.865 1.00 13.19 193 LEU A O 1
ATOM 1274 N N . HIS A 1 194 ? 46.871 8.401 28.469 1.00 14.81 194 HIS A N 1
ATOM 1275 C CA . HIS A 1 194 ? 48.048 8.364 27.627 1.00 14.15 194 HIS A CA 1
ATOM 1276 C C . HIS A 1 194 ? 49.250 7.792 28.388 1.00 20.04 194 HIS A C 1
ATOM 1277 O O . HIS A 1 194 ? 50.026 7.013 27.874 1.00 18.64 194 HIS A O 1
ATOM 1284 N N . ALA A 1 195 ? 49.422 8.161 29.656 1.00 13.42 195 ALA A N 1
ATOM 1285 C CA . ALA A 1 195 ? 50.527 7.686 30.470 1.00 11.05 195 ALA A CA 1
ATOM 1286 C C . ALA A 1 195 ? 50.141 6.436 31.248 1.00 18.96 195 ALA A C 1
ATOM 1287 O O . ALA A 1 195 ? 50.673 6.115 32.315 1.00 15.93 195 ALA A O 1
ATOM 1289 N N . LEU A 1 196 ? 49.167 5.708 30.744 1.00 10.85 196 LEU A N 1
ATOM 1290 C CA . LEU A 1 196 ? 48.786 4.532 31.477 1.00 13.97 196 LEU A CA 1
ATOM 1291 C C . LEU A 1 196 ? 49.943 3.599 31.779 1.00 14.03 196 LEU A C 1
ATOM 1292 O O . LEU A 1 196 ? 50.037 3.015 32.853 1.00 18.55 196 LEU A O 1
ATOM 1297 N N . PRO A 1 197 ? 50.836 3.427 30.822 1.00 17.38 197 PRO A N 1
ATOM 1298 C CA . PRO A 1 197 ? 51.956 2.521 31.046 1.00 19.28 197 PRO A CA 1
ATOM 1299 C C . PRO A 1 197 ? 52.825 2.905 32.235 1.00 19.10 197 PRO A C 1
ATOM 1300 O O . PRO A 1 197 ? 53.345 2.051 32.938 1.00 20.58 197 PRO A O 1
ATOM 1304 N N . GLU A 1 198 ? 52.966 4.190 32.512 1.00 18.81 198 GLU A N 1
ATOM 1305 C CA . GLU A 1 198 ? 53.736 4.605 33.677 1.00 19.33 198 GLU A CA 1
ATOM 1306 C C . GLU A 1 198 ? 53.065 4.141 34.985 1.00 22.04 198 GLU A C 1
ATOM 1307 O O . GLU A 1 198 ? 53.700 3.857 35.975 1.00 24.24 198 GLU A O 1
ATOM 1313 N N . LEU A 1 199 ? 51.739 4.118 35.046 1.00 17.83 199 LEU A N 1
ATOM 1314 C CA . LEU A 1 199 ? 51.072 3.694 36.262 1.00 19.49 199 LEU A CA 1
ATOM 1315 C C . LEU A 1 199 ? 51.170 2.191 36.355 1.00 21.72 199 LEU A C 1
ATOM 1316 O O . LEU A 1 199 ? 51.375 1.601 37.419 1.00 20.42 199 LEU A O 1
ATOM 1321 N N . VAL A 1 200 ? 51.003 1.555 35.190 1.00 19.31 200 VAL A N 1
ATOM 1322 C CA . VAL A 1 200 ? 51.100 0.107 35.127 1.00 17.98 200 VAL A CA 1
ATOM 1323 C C . VAL A 1 200 ? 52.484 -0.340 35.654 1.00 22.13 200 VAL A C 1
ATOM 1324 O O . VAL A 1 200 ? 52.625 -1.336 36.353 1.00 16.85 200 VAL A O 1
ATOM 1328 N N . ALA A 1 201 ? 53.506 0.448 35.336 1.00 19.69 201 ALA A N 1
ATOM 1329 C CA . ALA A 1 201 ? 54.887 0.211 35.751 1.00 23.37 201 ALA A CA 1
ATOM 1330 C C . ALA A 1 201 ? 55.102 0.212 37.270 1.00 33.29 201 ALA A C 1
ATOM 1331 O O . ALA A 1 201 ? 56.170 -0.162 37.755 1.00 34.72 201 ALA A O 1
ATOM 1333 N N . THR A 1 202 ? 54.115 0.652 38.041 1.00 28.54 202 THR A N 1
ATOM 1334 C CA . THR A 1 202 ? 54.285 0.628 39.481 1.00 24.02 202 THR A CA 1
ATOM 1335 C C . THR A 1 202 ? 54.294 -0.824 39.898 1.00 21.89 202 THR A C 1
ATOM 1336 O O . THR A 1 202 ? 54.637 -1.158 41.027 1.00 29.97 202 THR A O 1
ATOM 1340 N N . GLY A 1 203 ? 53.870 -1.689 38.994 1.00 19.45 203 GLY A N 1
ATOM 1341 C CA . GLY A 1 203 ? 53.817 -3.098 39.334 1.00 17.66 203 GLY A CA 1
ATOM 1342 C C . GLY A 1 203 ? 52.581 -3.453 40.146 1.00 21.25 203 GLY A C 1
ATOM 1343 O O . GLY A 1 203 ? 52.396 -4.593 40.538 1.00 26.31 203 GLY A O 1
ATOM 1344 N N . ILE A 1 204 ? 51.717 -2.490 40.422 1.00 18.11 204 ILE A N 1
ATOM 1345 C CA . ILE A 1 204 ? 50.486 -2.779 41.144 1.00 17.49 204 ILE A CA 1
ATOM 1346 C C . ILE A 1 204 ? 49.391 -2.762 40.104 1.00 19.13 204 ILE A C 1
ATOM 1347 O O . ILE A 1 204 ? 49.370 -1.876 39.245 1.00 16.49 204 ILE A O 1
ATOM 1352 N N . PRO A 1 205 ? 48.514 -3.738 40.133 1.00 16.08 205 PRO A N 1
ATOM 1353 C CA . PRO A 1 205 ? 47.447 -3.789 39.123 1.00 13.94 205 PRO A CA 1
ATOM 1354 C C . PRO A 1 205 ? 46.665 -2.497 38.993 1.00 14.15 205 PRO A C 1
ATOM 1355 O O . PRO A 1 205 ? 46.309 -1.886 40.001 1.00 14.42 205 PRO A O 1
ATOM 1359 N N . VAL A 1 206 ? 46.377 -2.091 37.753 1.00 15.04 206 VAL A N 1
ATOM 1360 C CA . VAL A 1 206 ? 45.602 -0.874 37.500 1.00 14.99 206 VAL A CA 1
ATOM 1361 C C . VAL A 1 206 ? 44.220 -1.151 36.899 1.00 13.72 206 VAL A C 1
ATOM 1362 O O . VAL A 1 206 ? 44.074 -1.919 35.935 1.00 12.33 206 VAL A O 1
ATOM 1366 N N . LEU A 1 207 ? 43.216 -0.506 37.500 1.00 9.10 207 LEU A N 1
ATOM 1367 C CA . LEU A 1 207 ? 41.840 -0.617 37.052 1.00 10.64 207 LEU A CA 1
ATOM 1368 C C . LEU A 1 207 ? 41.472 0.725 36.442 1.00 15.40 207 LEU A C 1
ATOM 1369 O O . LEU A 1 207 ? 41.795 1.754 37.029 1.00 13.17 207 LEU A O 1
ATOM 1374 N N . VAL A 1 208 ? 40.830 0.694 35.283 1.00 14.07 208 VAL A N 1
ATOM 1375 C CA . VAL A 1 208 ? 40.408 1.906 34.577 1.00 14.83 208 VAL A CA 1
ATOM 1376 C C . VAL A 1 208 ? 38.901 2.047 34.631 1.00 10.86 208 VAL A C 1
ATOM 1377 O O . VAL A 1 208 ? 38.181 1.156 34.222 1.00 12.58 208 VAL A O 1
ATOM 1381 N N . GLY A 1 209 ? 38.401 3.190 35.098 1.00 10.62 209 GLY A N 1
ATOM 1382 C CA . GLY A 1 209 ? 36.970 3.376 35.148 1.00 10.51 209 GLY A CA 1
ATOM 1383 C C . GLY A 1 209 ? 36.557 4.600 34.355 1.00 15.48 209 GLY A C 1
ATOM 1384 O O . GLY A 1 209 ? 36.270 5.670 34.911 1.00 11.65 209 GLY A O 1
ATOM 1385 N N . ALA A 1 210 ? 36.509 4.445 33.039 1.00 11.39 210 ALA A N 1
ATOM 1386 C CA . ALA A 1 210 ? 36.107 5.595 32.222 1.00 8.94 210 ALA A CA 1
ATOM 1387 C C . ALA A 1 210 ? 34.645 5.559 31.776 1.00 12.94 210 ALA A C 1
ATOM 1388 O O . ALA A 1 210 ? 34.083 6.564 31.309 1.00 11.75 210 ALA A O 1
ATOM 1390 N N . SER A 1 211 ? 34.069 4.349 31.845 1.00 13.73 211 SER A N 1
ATOM 1391 C CA . SER A 1 211 ? 32.727 4.057 31.376 1.00 10.26 211 SER A CA 1
ATOM 1392 C C . SER A 1 211 ? 31.674 5.139 31.471 1.00 13.68 211 SER A C 1
ATOM 1393 O O . SER A 1 211 ? 31.255 5.483 32.551 1.00 12.09 211 SER A O 1
ATOM 1396 N N . ARG A 1 212 ? 31.225 5.627 30.314 1.00 11.83 212 ARG A N 1
ATOM 1397 C CA . ARG A 1 212 ? 30.172 6.617 30.206 1.00 8.39 212 ARG A CA 1
ATOM 1398 C C . ARG A 1 212 ? 30.384 7.929 30.923 1.00 8.84 212 ARG A C 1
ATOM 1399 O O . ARG A 1 212 ? 29.431 8.685 31.064 1.00 11.17 212 ARG A O 1
ATOM 1407 N N . LYS A 1 213 ? 31.600 8.186 31.371 1.00 10.11 213 LYS A N 1
ATOM 1408 C CA . LYS A 1 213 ? 31.829 9.411 32.113 1.00 11.61 213 LYS A CA 1
ATOM 1409 C C . LYS A 1 213 ? 31.667 10.661 31.266 1.00 18.17 213 LYS A C 1
ATOM 1410 O O . LYS A 1 213 ? 31.683 10.611 30.036 1.00 14.32 213 LYS A O 1
ATOM 1416 N N . ARG A 1 214 ? 31.501 11.794 31.947 1.00 12.85 214 ARG A N 1
ATOM 1417 C CA . ARG A 1 214 ? 31.299 13.095 31.324 1.00 11.82 214 ARG A CA 1
ATOM 1418 C C . ARG A 1 214 ? 32.273 13.383 30.198 1.00 15.38 214 ARG A C 1
ATOM 1419 O O . ARG A 1 214 ? 31.887 13.891 29.142 1.00 13.76 214 ARG A O 1
ATOM 1427 N N . PHE A 1 215 ? 33.555 13.115 30.445 1.00 10.56 215 PHE A N 1
ATOM 1428 C CA . PHE A 1 215 ? 34.558 13.398 29.434 1.00 13.77 215 PHE A CA 1
ATOM 1429 C C . PHE A 1 215 ? 34.213 12.793 28.073 1.00 14.03 215 PHE A C 1
ATOM 1430 O O . PHE A 1 215 ? 34.573 13.332 27.022 1.00 15.55 215 PHE A O 1
ATOM 1438 N N . LEU A 1 216 ? 33.541 11.646 28.094 1.00 11.14 216 LEU A N 1
ATOM 1439 C CA . LEU A 1 216 ? 33.183 10.981 26.864 1.00 9.36 216 LEU A CA 1
ATOM 1440 C C . LEU A 1 216 ? 31.983 11.672 26.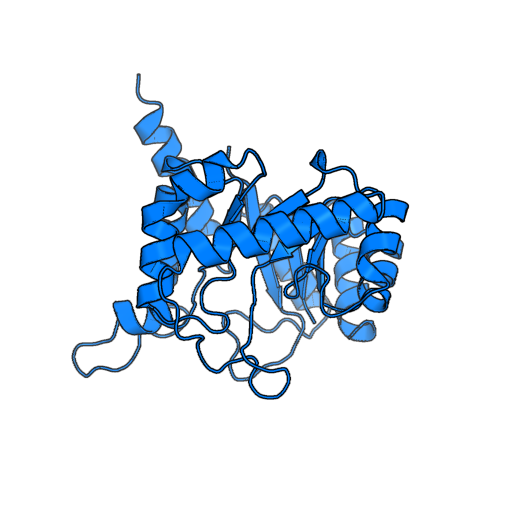242 1.00 15.36 216 LEU A C 1
ATOM 1441 O O . LEU A 1 216 ? 31.836 11.758 25.008 1.00 13.93 216 LEU A O 1
ATOM 1446 N N . GLY A 1 217 ? 31.100 12.180 27.106 1.00 14.19 217 GLY A N 1
ATOM 1447 C CA . GLY A 1 217 ? 29.931 12.899 26.600 1.00 12.84 217 GLY A CA 1
ATOM 1448 C C . GLY A 1 217 ? 30.378 14.122 25.806 1.00 15.11 217 GLY A C 1
ATOM 1449 O O . GLY A 1 217 ? 29.798 14.488 24.774 1.00 14.00 217 GLY A O 1
ATOM 1450 N N . ALA A 1 218 ? 31.444 14.741 26.319 1.00 13.40 218 ALA A N 1
ATOM 1451 C CA . ALA A 1 218 ? 32.069 15.939 25.759 1.00 13.11 218 ALA A CA 1
ATOM 1452 C C . ALA A 1 218 ? 32.870 15.628 24.481 1.00 13.85 218 ALA A C 1
ATOM 1453 O O . ALA A 1 218 ? 32.782 16.303 23.444 1.00 15.85 218 ALA A O 1
ATOM 1455 N N . LEU A 1 219 ? 33.658 14.574 24.558 1.00 9.82 219 LEU A N 1
ATOM 1456 C CA . LEU A 1 219 ? 34.431 14.147 23.422 1.00 11.51 219 LEU A CA 1
ATOM 1457 C C . LEU A 1 219 ? 33.509 13.938 22.231 1.00 14.05 219 LEU A C 1
ATOM 1458 O O . LEU A 1 219 ? 33.813 14.309 21.099 1.00 13.31 219 LEU A O 1
ATOM 1463 N N . LEU A 1 220 ? 32.380 13.292 22.497 1.00 9.38 220 LEU A N 1
ATOM 1464 C CA . LEU A 1 220 ? 31.424 12.945 21.449 1.00 15.20 220 LEU A CA 1
ATOM 1465 C C . LEU A 1 220 ? 30.244 13.889 21.276 1.00 13.02 220 LEU A C 1
ATOM 1466 O O . LEU A 1 220 ? 29.176 13.502 20.761 1.00 14.08 220 LEU A O 1
ATOM 1471 N N . ALA A 1 221 ? 30.405 15.123 21.721 1.00 9.91 221 ALA A N 1
ATOM 1472 C CA . ALA A 1 221 ? 29.294 16.045 21.614 1.00 10.69 221 ALA A CA 1
ATOM 1473 C C . ALA A 1 221 ? 28.831 16.182 20.175 1.00 19.29 221 ALA A C 1
ATOM 1474 O O . ALA A 1 221 ? 29.659 16.072 19.267 1.00 16.16 221 ALA A O 1
ATOM 1476 N N . GLY A 1 222 ? 27.521 16.402 20.006 1.00 15.57 222 GLY A N 1
ATOM 1477 C CA . GLY A 1 222 ? 26.859 16.571 18.714 1.00 19.25 222 GLY A CA 1
ATOM 1478 C C . GLY A 1 222 ? 27.291 17.842 17.984 1.00 23.55 222 GLY A C 1
ATOM 1479 O O . GLY A 1 222 ? 28.049 18.686 18.476 1.00 20.59 222 GLY A O 1
ATOM 1480 N N . PRO A 1 223 ? 26.838 17.977 16.749 1.00 29.84 223 PRO A N 1
ATOM 1481 C CA . PRO A 1 223 ? 27.206 19.141 15.961 1.00 33.60 223 PRO A CA 1
ATOM 1482 C C . PRO A 1 223 ? 26.940 20.405 16.749 1.00 51.74 223 PRO A C 1
ATOM 1483 O O . PRO A 1 223 ? 27.800 21.287 16.802 1.00 57.83 223 PRO A O 1
ATOM 1487 N N . ASP A 1 224 ? 25.743 20.444 17.357 1.00 48.62 224 ASP A N 1
ATOM 1488 C CA . ASP A 1 224 ? 25.258 21.550 18.174 1.00 50.13 224 ASP A CA 1
ATOM 1489 C C . ASP A 1 224 ? 26.230 21.892 19.287 1.00 59.94 224 ASP A C 1
ATOM 1490 O O . ASP A 1 224 ? 26.623 23.041 19.491 1.00 71.01 224 ASP A O 1
ATOM 1495 N N . GLY A 1 225 ? 26.614 20.862 20.015 1.00 42.43 225 GLY A N 1
ATOM 1496 C CA . GLY A 1 225 ? 27.523 21.037 21.126 1.00 39.77 225 GLY A CA 1
ATOM 1497 C C . GLY A 1 225 ? 26.923 20.321 22.323 1.00 29.16 2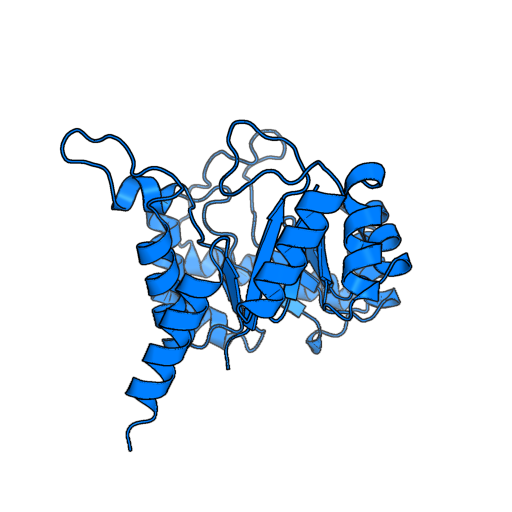25 GLY A C 1
ATOM 1498 O O . GLY A 1 225 ? 27.423 20.422 23.443 1.00 30.90 225 GLY A O 1
ATOM 1499 N N . VAL A 1 226 ? 25.828 19.613 22.040 1.00 17.70 226 VAL A N 1
ATOM 1500 C CA . VAL A 1 226 ? 25.128 18.838 23.041 1.00 16.23 226 VAL A CA 1
ATOM 1501 C C . VAL A 1 226 ? 25.839 17.503 23.225 1.00 22.61 226 VAL A C 1
ATOM 1502 O O . VAL A 1 226 ? 26.133 16.779 22.275 1.00 16.77 226 VAL A O 1
ATOM 1506 N N . MET A 1 227 ? 26.128 17.204 24.484 1.00 18.17 227 MET A N 1
ATOM 1507 C CA . MET A 1 227 ? 26.849 16.001 24.853 1.00 12.84 227 MET A CA 1
ATOM 1508 C C . MET A 1 227 ? 26.171 14.744 24.368 1.00 14.85 227 MET A C 1
ATOM 1509 O O . MET A 1 227 ? 24.943 14.643 24.300 1.00 12.21 227 MET A O 1
ATOM 1514 N N . ARG A 1 228 ? 27.001 13.760 24.053 1.00 11.54 228 ARG A N 1
ATOM 1515 C CA . ARG A 1 228 ? 26.470 12.474 23.663 1.00 11.19 228 ARG A CA 1
ATOM 1516 C C . ARG A 1 228 ? 25.759 11.912 24.892 1.00 12.38 228 ARG A C 1
ATOM 1517 O O . ARG A 1 228 ? 26.312 11.984 25.972 1.00 12.75 228 ARG A O 1
ATOM 1525 N N . PRO A 1 229 ? 24.577 11.307 24.771 1.00 16.03 229 PRO A N 1
ATOM 1526 C CA . PRO A 1 229 ? 23.897 10.729 25.918 1.00 13.68 229 PRO A CA 1
ATOM 1527 C C . PRO A 1 229 ? 24.681 9.597 26.484 1.00 16.32 229 PRO A C 1
ATOM 1528 O O . PRO A 1 229 ? 25.484 9.008 25.768 1.00 13.87 229 PRO A O 1
ATOM 1532 N N . THR A 1 230 ? 24.434 9.308 27.766 1.00 12.12 230 THR A N 1
ATOM 1533 C CA . THR A 1 230 ? 25.158 8.261 28.452 1.00 9.96 230 THR A CA 1
ATOM 1534 C C . THR A 1 230 ? 25.205 6.956 27.694 1.00 14.27 230 THR A C 1
ATOM 1535 O O . THR A 1 230 ? 26.255 6.338 27.529 1.00 16.48 230 THR A O 1
ATOM 1539 N N . ASP A 1 231 ? 24.043 6.538 27.253 1.00 18.17 231 ASP A N 1
ATOM 1540 C CA . ASP A 1 231 ? 23.898 5.300 26.516 1.00 21.69 231 ASP A CA 1
ATOM 1541 C C . ASP A 1 231 ? 24.698 5.303 25.220 1.00 20.46 231 ASP A C 1
ATOM 1542 O O . ASP A 1 231 ? 24.956 4.249 24.675 1.00 24.43 231 ASP A O 1
ATOM 1547 N N . GLY A 1 232 ? 25.041 6.481 24.700 1.00 11.24 232 GLY A N 1
ATOM 1548 C CA . GLY A 1 232 ? 25.784 6.580 23.468 1.00 12.29 232 GLY A CA 1
ATOM 1549 C C . GLY A 1 232 ? 27.279 6.628 23.686 1.00 14.90 232 GLY A C 1
ATOM 1550 O O . GLY A 1 232 ? 28.028 6.832 22.742 1.00 11.16 232 GLY A O 1
ATOM 1551 N N . ARG A 1 233 ? 27.724 6.429 24.933 1.00 11.60 233 ARG A N 1
ATOM 1552 C CA . ARG A 1 233 ? 29.152 6.491 25.202 1.00 9.08 233 ARG A CA 1
ATOM 1553 C C . ARG A 1 233 ? 29.781 5.121 25.302 1.00 10.02 233 ARG A C 1
ATOM 1554 O O . ARG A 1 233 ? 30.943 5.017 25.677 1.00 14.63 233 ARG A O 1
ATOM 1562 N N . ASP A 1 234 ? 29.043 4.067 24.986 1.00 12.40 234 ASP A N 1
ATOM 1563 C CA . ASP A 1 234 ? 29.634 2.741 25.106 1.00 11.09 234 ASP A CA 1
ATOM 1564 C C . ASP A 1 234 ? 30.704 2.387 24.096 1.00 14.28 234 ASP A C 1
ATOM 1565 O O . ASP A 1 234 ? 31.662 1.721 24.448 1.00 10.98 234 ASP A O 1
ATOM 1570 N N . THR A 1 235 ? 30.554 2.810 22.845 1.00 11.03 235 THR A N 1
ATOM 1571 C CA . THR A 1 235 ? 31.600 2.474 21.885 1.00 10.40 235 THR A CA 1
ATOM 1572 C C . THR A 1 235 ? 32.921 3.072 22.356 1.00 12.00 235 THR A C 1
ATOM 1573 O O . THR A 1 235 ? 33.953 2.389 22.393 1.00 12.23 235 THR A O 1
ATOM 1577 N N . ALA A 1 236 ? 32.882 4.352 22.711 1.00 10.95 236 ALA A N 1
ATOM 1578 C CA . ALA A 1 236 ? 34.083 5.029 23.213 1.00 10.76 236 ALA A CA 1
ATOM 1579 C C . ALA A 1 236 ? 34.654 4.301 24.425 1.00 10.66 236 ALA A C 1
ATOM 1580 O O . ALA A 1 236 ? 35.877 4.089 24.557 1.00 10.36 236 ALA A O 1
ATOM 1582 N N . THR A 1 237 ? 33.727 3.892 25.310 1.00 11.13 237 THR A N 1
ATOM 1583 C CA . THR A 1 237 ? 34.132 3.152 26.495 1.00 9.15 237 THR A CA 1
ATOM 1584 C C . THR A 1 237 ? 34.834 1.851 26.100 1.00 13.06 237 THR A C 1
ATOM 1585 O O . THR A 1 237 ? 35.866 1.490 26.649 1.00 11.38 237 THR A O 1
ATOM 1589 N N . ALA A 1 238 ? 34.242 1.133 25.140 1.00 7.98 238 ALA A N 1
ATOM 1590 C CA . ALA A 1 238 ? 34.791 -0.124 24.655 1.00 9.95 238 ALA A CA 1
ATOM 1591 C C . ALA A 1 238 ? 36.191 0.058 24.047 1.00 14.42 238 ALA A C 1
ATOM 1592 O O . ALA A 1 238 ? 37.091 -0.759 24.240 1.00 11.05 238 ALA A O 1
ATOM 1594 N N . VAL A 1 239 ? 36.374 1.164 23.327 1.00 9.51 239 VAL A N 1
ATOM 1595 C CA . VAL A 1 239 ? 37.646 1.478 22.720 1.00 11.47 239 VAL A CA 1
ATOM 1596 C C . VAL A 1 239 ? 38.661 1.781 23.798 1.00 11.77 239 VAL A C 1
ATOM 1597 O O . VAL A 1 239 ? 39.806 1.406 23.701 1.00 8.21 239 VAL A O 1
ATOM 1601 N N . ILE A 1 240 ? 38.225 2.455 24.843 1.00 11.00 240 ILE A N 1
ATOM 1602 C CA . ILE A 1 240 ? 39.147 2.717 25.946 1.00 12.11 240 ILE A CA 1
ATOM 1603 C C . ILE A 1 240 ? 39.542 1.373 26.567 1.00 10.12 240 ILE A C 1
ATOM 1604 O O . ILE A 1 240 ? 40.679 1.159 26.966 1.00 10.00 240 ILE A O 1
ATOM 1609 N N . SER A 1 241 ? 38.614 0.407 26.597 1.00 10.21 241 SER A N 1
ATOM 1610 C CA . SER A 1 241 ? 38.946 -0.927 27.116 1.00 10.50 241 SER A CA 1
ATOM 1611 C C . SER A 1 241 ? 40.046 -1.619 26.284 1.00 16.40 241 SER A C 1
ATOM 1612 O O . SER A 1 241 ? 41.012 -2.206 26.800 1.00 10.22 241 SER A O 1
ATOM 1615 N N . ALA A 1 242 ? 39.909 -1.548 24.954 1.00 13.32 242 ALA A N 1
ATOM 1616 C CA . ALA A 1 242 ? 40.936 -2.149 24.090 1.00 8.97 242 ALA A CA 1
ATOM 1617 C C . ALA A 1 242 ? 42.308 -1.499 24.300 1.00 9.69 242 ALA A C 1
ATOM 1618 O O . ALA A 1 242 ? 43.337 -2.163 24.348 1.00 11.99 242 ALA A O 1
ATOM 1620 N N . LEU A 1 243 ? 42.335 -0.157 24.361 1.00 9.81 243 LEU A N 1
ATOM 1621 C CA . LEU A 1 243 ? 43.597 0.546 24.525 1.00 9.53 243 LEU A CA 1
ATOM 1622 C C . LEU A 1 243 ? 44.166 0.217 25.892 1.00 14.60 243 LEU A C 1
ATOM 1623 O O . LEU A 1 243 ? 45.363 0.088 26.072 1.00 14.41 243 LEU A O 1
ATOM 1628 N N . ALA A 1 244 ? 43.285 0.084 26.871 1.00 11.51 244 ALA A N 1
ATOM 1629 C CA . ALA A 1 244 ? 43.749 -0.236 28.210 1.00 15.15 244 ALA A CA 1
ATOM 1630 C C . ALA A 1 244 ? 44.394 -1.612 28.216 1.00 15.37 244 ALA A C 1
ATOM 1631 O O . ALA A 1 244 ? 45.440 -1.845 28.831 1.00 13.28 244 ALA A O 1
ATOM 1633 N N . ALA A 1 245 ? 43.746 -2.520 27.489 1.00 12.89 245 ALA A N 1
ATOM 1634 C CA . ALA A 1 245 ? 44.253 -3.873 27.374 1.00 12.41 245 ALA A CA 1
ATOM 1635 C C . ALA A 1 245 ? 45.644 -3.869 26.736 1.00 23.09 245 ALA A C 1
ATOM 1636 O O . ALA A 1 245 ? 46.582 -4.531 27.190 1.00 16.74 245 ALA A O 1
ATOM 1638 N N . LEU A 1 246 ? 45.770 -3.089 25.672 1.00 16.01 246 LEU A N 1
ATOM 1639 C CA . LEU A 1 246 ? 47.024 -2.945 24.957 1.00 15.21 246 LEU A CA 1
ATOM 1640 C C . LEU A 1 246 ? 48.150 -2.364 25.820 1.00 23.57 246 LEU A C 1
ATOM 1641 O O . LEU A 1 246 ? 49.335 -2.575 25.580 1.00 20.66 246 LEU A O 1
ATOM 1646 N N . HIS A 1 247 ? 47.782 -1.566 26.802 1.00 14.27 247 HIS A N 1
ATOM 1647 C CA . HIS A 1 247 ? 48.772 -0.942 27.626 1.00 9.84 247 HIS A CA 1
ATOM 1648 C C . HIS A 1 247 ? 48.942 -1.556 29.008 1.00 19.35 247 HIS A C 1
ATOM 1649 O O . HIS A 1 247 ? 49.526 -0.930 29.900 1.00 17.98 247 HIS A O 1
ATOM 1656 N N . GLY A 1 248 ? 48.481 -2.786 29.205 1.00 18.26 248 GLY A N 1
ATOM 1657 C CA . GLY A 1 248 ? 48.758 -3.420 30.488 1.00 20.23 248 GLY A CA 1
ATOM 1658 C C . GLY A 1 248 ? 47.815 -3.204 31.658 1.00 21.46 248 GLY A C 1
ATOM 1659 O O . GLY A 1 248 ? 48.119 -3.633 32.758 1.00 16.63 248 GLY A O 1
ATOM 1660 N N . ALA A 1 249 ? 46.683 -2.583 31.445 1.00 13.45 249 ALA A N 1
ATOM 1661 C CA . ALA A 1 249 ? 45.749 -2.436 32.540 1.00 16.42 249 ALA A CA 1
ATOM 1662 C C . ALA A 1 249 ? 45.326 -3.812 33.069 1.00 16.52 249 ALA A C 1
ATOM 1663 O O . ALA A 1 249 ? 45.227 -4.787 32.308 1.00 14.77 249 ALA A O 1
ATOM 1665 N N . TRP A 1 250 ? 45.057 -3.868 34.382 1.00 11.08 250 TRP A N 1
ATOM 1666 C CA . TRP A 1 250 ? 44.602 -5.075 35.044 1.00 11.69 250 TRP A CA 1
ATOM 1667 C C . TRP A 1 250 ? 43.135 -5.336 34.747 1.00 14.39 250 TRP A C 1
ATOM 1668 O O . TRP A 1 250 ? 42.707 -6.481 34.518 1.00 15.67 250 TRP A O 1
ATOM 1679 N N . GLY A 1 251 ? 42.350 -4.262 34.761 1.00 12.18 251 GLY A N 1
ATOM 1680 C CA . GLY A 1 251 ? 40.929 -4.411 34.495 1.00 12.11 251 GLY A CA 1
ATOM 1681 C C . GLY A 1 251 ? 40.216 -3.127 34.072 1.00 12.60 251 GLY A C 1
ATOM 1682 O O . GLY A 1 251 ? 40.779 -2.041 34.067 1.00 10.73 251 GLY A O 1
ATOM 1683 N N . VAL A 1 252 ? 38.936 -3.259 33.719 1.00 9.80 252 VAL A N 1
ATOM 1684 C CA . VAL A 1 252 ? 38.139 -2.118 33.322 1.00 9.66 252 VAL A CA 1
ATOM 1685 C C . VAL A 1 252 ? 36.789 -2.228 34.025 1.00 9.49 252 VAL A C 1
ATOM 1686 O O . VAL A 1 252 ? 36.243 -3.322 34.166 1.00 11.38 252 VAL A O 1
ATOM 1690 N N . ARG A 1 253 ? 36.260 -1.087 34.454 1.00 10.82 253 ARG A N 1
ATOM 1691 C CA . ARG A 1 253 ? 34.997 -1.030 35.155 1.00 10.90 253 ARG A CA 1
ATOM 1692 C C . ARG A 1 253 ? 34.029 -0.416 34.182 1.00 11.83 253 ARG A C 1
ATOM 1693 O O . ARG A 1 253 ? 34.202 0.738 33.808 1.00 10.52 253 ARG A O 1
ATOM 1701 N N . VAL A 1 254 ? 33.013 -1.177 33.776 1.00 9.36 254 VAL A N 1
ATOM 1702 C CA . VAL A 1 254 ? 32.099 -0.673 32.758 1.00 10.08 254 VAL A CA 1
ATOM 1703 C C . VAL A 1 254 ? 30.625 -0.964 32.979 1.00 12.20 254 VAL A C 1
ATOM 1704 O O . VAL A 1 254 ? 30.258 -1.923 33.677 1.00 13.68 254 VAL A O 1
ATOM 1708 N N . HIS A 1 255 ? 29.782 -0.170 32.314 1.00 12.72 255 HIS A N 1
ATOM 1709 C CA . HIS A 1 255 ? 28.328 -0.394 32.375 1.00 11.61 255 HIS A CA 1
ATOM 1710 C C . HIS A 1 255 ? 27.875 -1.432 31.345 1.00 15.37 255 HIS A C 1
ATOM 1711 O O . HIS A 1 255 ? 27.082 -2.313 31.645 1.00 16.37 255 HIS A O 1
ATOM 1718 N N . ASP A 1 256 ? 28.366 -1.312 30.118 1.00 11.52 256 ASP A N 1
ATOM 1719 C CA . ASP A 1 256 ? 28.019 -2.226 29.019 1.00 8.26 256 ASP A CA 1
ATOM 1720 C C . ASP A 1 256 ? 29.110 -3.256 28.887 1.00 12.95 256 ASP A C 1
ATOM 1721 O O . ASP A 1 256 ? 30.151 -3.022 28.273 1.00 12.09 256 ASP A O 1
ATOM 1726 N N . VAL A 1 257 ? 28.871 -4.382 29.530 1.00 11.87 257 VAL A N 1
ATOM 1727 C CA . VAL A 1 257 ? 29.812 -5.456 29.558 1.00 10.53 257 VAL A CA 1
ATOM 1728 C C . VAL A 1 257 ? 30.134 -6.026 28.169 1.00 11.24 257 VAL A C 1
ATOM 1729 O O . VAL A 1 257 ? 31.293 -6.213 27.786 1.00 9.48 257 VAL A O 1
ATOM 1733 N N . ARG A 1 258 ? 29.075 -6.349 27.439 1.00 10.63 258 ARG A N 1
ATOM 1734 C CA . ARG A 1 258 ? 29.229 -6.929 26.101 1.00 7.14 258 ARG A CA 1
ATOM 1735 C C . ARG A 1 258 ? 30.158 -6.120 25.251 1.00 12.36 258 ARG A C 1
ATOM 1736 O O . ARG A 1 258 ? 31.088 -6.658 24.637 1.00 13.66 258 ARG A O 1
ATOM 1744 N N . ALA A 1 259 ? 29.914 -4.815 25.242 1.00 10.03 259 ALA A N 1
ATOM 1745 C CA . ALA A 1 259 ? 30.742 -3.927 24.450 1.00 10.16 259 ALA A CA 1
ATOM 1746 C C . ALA A 1 259 ? 32.232 -4.031 24.796 1.00 12.58 259 ALA A C 1
ATOM 1747 O O . ALA A 1 259 ? 33.080 -4.184 23.903 1.00 11.35 259 ALA A O 1
ATOM 1749 N N . SER A 1 260 ? 32.569 -3.962 26.093 1.00 6.70 260 SER A N 1
ATOM 1750 C CA . SER A 1 260 ? 33.968 -4.062 26.470 1.00 8.20 260 SER A CA 1
ATOM 1751 C C . SER A 1 260 ? 34.530 -5.461 26.261 1.00 11.98 260 SER A C 1
ATOM 1752 O O . SER A 1 260 ? 35.694 -5.628 25.928 1.00 14.20 260 SER A O 1
ATOM 1755 N N . VAL A 1 261 ? 33.712 -6.496 26.463 1.00 8.90 261 VAL A N 1
ATOM 1756 C CA . VAL A 1 261 ? 34.195 -7.849 26.239 1.00 10.19 261 VAL A CA 1
ATOM 1757 C C . VAL A 1 261 ? 34.477 -8.041 24.737 1.00 13.22 261 VAL A C 1
ATOM 1758 O O . VAL A 1 261 ? 35.471 -8.655 24.343 1.00 12.73 261 VAL A O 1
ATOM 1762 N N . ASP A 1 262 ? 33.588 -7.496 23.904 1.00 12.32 262 ASP A N 1
ATOM 1763 C CA . ASP A 1 262 ? 33.756 -7.567 22.454 1.00 12.72 262 ASP A CA 1
ATOM 1764 C C . ASP A 1 262 ? 35.111 -6.969 22.065 1.00 15.56 262 ASP A C 1
ATOM 1765 O O . ASP A 1 262 ? 35.917 -7.580 21.318 1.00 11.44 262 ASP A O 1
ATOM 1770 N N . ALA A 1 263 ? 35.379 -5.764 22.633 1.00 9.66 263 ALA A N 1
ATOM 1771 C CA . ALA A 1 263 ? 36.619 -5.044 22.368 1.00 8.57 263 ALA A CA 1
ATOM 1772 C C . ALA A 1 263 ? 37.844 -5.854 22.724 1.00 14.45 263 ALA A C 1
ATOM 1773 O O . ALA A 1 263 ? 38.829 -5.875 21.991 1.00 13.14 263 ALA A O 1
ATOM 1775 N N . ILE A 1 264 ? 37.757 -6.511 23.883 1.00 14.29 264 ILE A N 1
ATOM 1776 C CA . ILE A 1 264 ? 38.831 -7.345 24.387 1.00 16.87 264 ILE A CA 1
ATOM 1777 C C . ILE A 1 264 ? 39.073 -8.552 23.491 1.00 17.28 264 ILE A C 1
ATOM 1778 O O . ILE A 1 264 ? 40.210 -8.917 23.166 1.00 15.07 264 ILE A O 1
ATOM 1784 N N . LYS A 1 265 ? 37.989 -9.160 23.063 1.00 12.50 265 LYS A N 1
ATOM 1785 C CA . LYS A 1 265 ? 38.124 -10.295 22.151 1.00 14.18 265 LYS A CA 1
ATOM 1786 C C . LYS A 1 265 ? 38.848 -9.860 20.860 1.00 14.33 265 LYS A C 1
ATOM 1787 O O . LYS A 1 265 ? 39.727 -10.564 20.332 1.00 13.94 265 LYS A O 1
ATOM 1793 N N . VAL A 1 266 ? 38.496 -8.660 20.365 1.00 9.63 266 VAL A N 1
ATOM 1794 C CA . VAL A 1 266 ? 39.134 -8.148 19.150 1.00 10.61 266 VAL A CA 1
ATOM 1795 C C . VAL A 1 266 ? 40.644 -7.980 19.356 1.00 18.23 266 VAL A C 1
ATOM 1796 O O . VAL A 1 266 ? 41.487 -8.405 18.556 1.00 14.30 266 VAL A O 1
ATOM 1800 N N . VAL A 1 267 ? 40.995 -7.304 20.445 1.00 12.38 267 VAL A N 1
ATOM 1801 C CA . VAL A 1 267 ? 42.388 -7.052 20.727 1.00 11.25 267 VAL A CA 1
ATOM 1802 C C . VAL A 1 267 ? 43.148 -8.358 20.789 1.00 13.26 267 VAL A C 1
ATOM 1803 O O . VAL A 1 267 ? 44.230 -8.500 20.225 1.00 14.16 267 VAL A O 1
ATOM 1807 N N . GLU A 1 268 ? 42.575 -9.326 21.482 1.00 11.02 268 GLU A N 1
ATOM 1808 C CA . GLU A 1 268 ? 43.248 -10.594 21.615 1.00 13.42 268 GLU A CA 1
ATOM 1809 C C . GLU A 1 268 ? 43.357 -11.322 20.291 1.00 16.00 268 GLU A C 1
ATOM 1810 O O . GLU A 1 268 ? 44.373 -11.958 20.012 1.00 14.23 268 GLU A O 1
ATOM 1816 N N . ALA A 1 269 ? 42.304 -11.246 19.485 1.00 15.72 269 ALA A N 1
ATOM 1817 C CA . ALA A 1 269 ? 42.379 -11.895 18.198 1.00 14.42 269 ALA A CA 1
ATOM 1818 C C . ALA A 1 269 ? 43.415 -11.196 17.326 1.00 13.90 269 ALA A C 1
ATOM 1819 O O . ALA A 1 269 ? 44.220 -11.828 16.648 1.00 16.88 269 ALA A O 1
ATOM 1821 N N . TRP A 1 270 ? 43.431 -9.879 17.345 1.00 8.90 270 TRP A N 1
ATOM 1822 C CA . TRP A 1 270 ? 44.381 -9.160 16.531 1.00 12.12 270 TRP A CA 1
ATOM 1823 C C . TRP A 1 270 ? 45.806 -9.371 17.009 1.00 19.59 270 TRP A C 1
ATOM 1824 O O . TRP A 1 270 ? 46.704 -9.767 16.266 1.00 14.71 270 TRP A O 1
ATOM 1835 N N . MET A 1 271 ? 46.034 -9.088 18.275 1.00 15.74 271 MET A N 1
ATOM 1836 C CA . MET A 1 271 ? 47.370 -9.216 18.833 1.00 17.36 271 MET A CA 1
ATOM 1837 C C . MET A 1 271 ? 47.938 -10.622 18.875 1.00 20.78 271 MET A C 1
ATOM 1838 O O . MET A 1 271 ? 49.161 -10.796 18.923 1.00 22.31 271 MET A O 1
ATOM 1843 N N . GLY A 1 272 ? 47.069 -11.625 18.859 1.00 17.23 272 GLY A N 1
ATOM 1844 C CA . GLY A 1 272 ? 47.586 -12.970 18.894 1.00 20.87 272 GLY A CA 1
ATOM 1845 C C . GLY A 1 272 ? 47.728 -13.599 17.501 1.00 37.49 272 GLY A C 1
ATOM 1846 O O . GLY A 1 272 ? 48.086 -14.769 17.389 1.00 38.21 272 GLY A O 1
ATOM 1847 N N . ALA A 1 273 ? 47.437 -12.858 16.424 1.00 34.23 273 ALA A N 1
ATOM 1848 C CA . ALA A 1 273 ? 47.491 -13.459 15.091 1.00 32.09 273 ALA A CA 1
ATOM 1849 C C . ALA A 1 273 ? 48.831 -13.749 14.460 1.00 49.37 273 ALA A C 1
ATOM 1850 O O . ALA A 1 273 ? 49.139 -13.268 13.373 1.00 41.22 273 ALA A O 1
ATOM 1852 N N . GLU A 1 274 ? 49.588 -14.581 15.169 1.00 62.46 274 GLU A N 1
ATOM 1853 C CA . GLU A 1 274 ? 50.896 -15.088 14.785 1.00 83.06 274 GLU A CA 1
ATOM 1854 C C . GLU A 1 274 ? 51.547 -14.223 13.729 1.00 87.84 274 GLU A C 1
ATOM 1855 O O . GLU A 1 274 ? 52.334 -14.744 12.946 1.00 62.86 274 GLU A O 1
#

B-factor: mean 24.21, std 17.32, range [4.83, 100.0]